Protein 3F7C (pdb70)

Nearest PDB structures (foldseek):
  3f7c-assembly1_A-2  TM=1.004E+00  e=5.726E-24  Marinobacter nauticus VT8
  2q9r-assembly1_A-2  TM=7.571E-01  e=6.451E-07  Shewanella baltica OS155
  7nna-assembly1_A  TM=2.000E-01  e=2.732E+00  Klebsiella pneumoniae

InterPro domains:
  IPR007338 Protein of unknown function DUF416 [PF04222] (6-196)
  IPR023381 YP001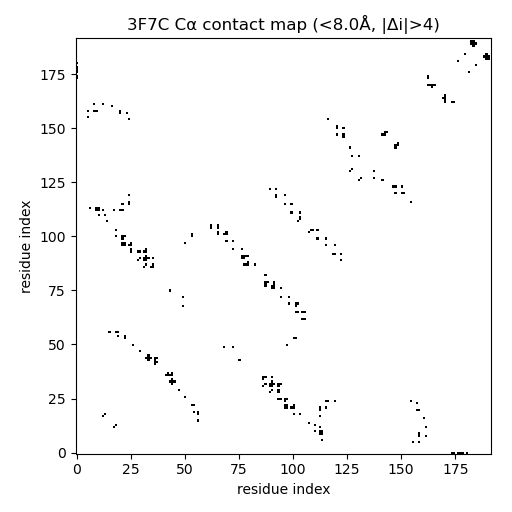051499.1-like domain superfamily [G3DSA:1.20.1590.10] (1-199)

Secondary structure (DSSP, 8-state):
--TT-HHHHHHT--HHHHHHHHHHHHHHHHHHHHHHHHHTT-S-S---HHHHHHH---S---GGGHHHHHHHHHHHPPPGGG--STTHHHHHHHHHHHHHHHHHHH-TTS--HHHHHHHHHHH-----------HHHHHHHHHH-HHHHHHHHHHHHH--TTT--SSHHHHHHHHHHHHHGGG--TTS----

Structure (mmCIF, N/CA/C/O backbone):
data_3F7C
#
_entry.id   3F7C
#
_cell.length_a   76.998
_cell.length_b   76.998
_cell.length_c   91.260
_cell.angle_alpha   90.000
_cell.angle_beta   90.000
_cell.angle_gamma   120.000
#
_symmetry.space_group_name_H-M   'P 64'
#
loop_
_entity.id
_entity.type
_entity.pdbx_description
1 polymer 'protein of unknown function (DUF416)'
2 non-polymer 'CITRIC ACID'
3 non-polymer 'SODIUM ION'
4 water water
#
loop_
_atom_site.group_PDB
_atom_site.id
_atom_site.type_symbol
_atom_site.label_atom_id
_atom_site.label_alt_id
_atom_site.label_comp_id
_atom_site.label_asym_id
_atom_site.label_entity_id
_atom_site.label_seq_id
_atom_site.pdbx_PDB_ins_code
_atom_site.Cartn_x
_atom_site.Cartn_y
_atom_site.Cartn_z
_atom_site.occupancy
_atom_site.B_iso_or_equiv
_atom_site.auth_seq_id
_atom_site.auth_comp_id
_atom_site.auth_asym_id
_atom_site.auth_atom_id
_atom_site.pdbx_PDB_model_num
ATOM 1 N N . GLY A 1 1 ? -23.155 43.685 28.702 1.00 49.72 0 GLY A N 1
ATOM 2 C CA . GLY A 1 1 ? -23.204 42.881 27.435 1.00 51.37 0 GLY A CA 1
ATOM 3 C C . GLY A 1 1 ? -22.350 43.441 26.284 1.00 54.89 0 GLY A C 1
ATOM 4 O O . GLY A 1 1 ? -22.200 44.665 26.124 1.00 58.60 0 GLY A O 1
ATOM 13 N N . ASN A 1 3 ? -21.711 43.152 22.002 1.00 49.26 2 ASN A N 1
ATOM 14 C CA . ASN A 1 3 ? -22.278 42.670 20.751 1.00 53.28 2 ASN A CA 1
ATOM 15 C C . ASN A 1 3 ? -21.261 41.785 19.935 1.00 54.67 2 ASN A C 1
ATOM 16 O O . ASN A 1 3 ? -20.069 41.560 20.367 1.00 50.53 2 ASN A O 1
ATOM 21 N N . ALA A 1 4 ? -21.717 41.300 18.773 1.00 54.60 3 ALA A N 1
ATOM 22 C CA . ALA A 1 4 ? -20.872 40.426 17.913 1.00 57.56 3 ALA A CA 1
ATOM 23 C C . ALA A 1 4 ? -19.571 41.119 17.384 1.00 56.77 3 ALA A C 1
ATOM 24 O O . ALA A 1 4 ? -18.646 40.442 16.933 1.00 56.81 3 ALA A O 1
ATOM 26 N N . ASN A 1 5 ? -19.519 42.449 17.452 1.00 56.84 4 ASN A N 1
ATOM 27 C CA . ASN A 1 5 ? -18.330 43.243 17.096 1.00 57.35 4 ASN A CA 1
ATOM 28 C C . ASN A 1 5 ? -17.520 43.766 18.305 1.00 55.26 4 ASN A C 1
ATOM 29 O O . ASN A 1 5 ? -16.641 44.626 18.138 1.00 58.14 4 ASN A O 1
ATOM 34 N N . GLN A 1 6 ? -17.799 43.246 19.507 1.00 48.01 5 GLN A N 1
ATOM 35 C CA . GLN A 1 6 ? -17.224 43.788 20.727 1.00 42.33 5 GLN A CA 1
ATOM 36 C C . GLN A 1 6 ? -16.330 42.838 21.517 1.00 37.92 5 GLN A C 1
ATOM 37 O O . GLN A 1 6 ? -16.040 43.055 22.690 1.00 32.87 5 GLN A O 1
ATOM 43 N N . PHE A 1 7 ? -15.863 41.806 20.841 1.00 35.66 6 PHE A N 1
ATOM 44 C CA . PHE A 1 7 ? -14.863 40.926 21.438 1.00 34.79 6 PHE A CA 1
ATOM 45 C C . PHE A 1 7 ? -13.667 41.771 21.899 1.00 33.42 6 PHE A C 1
ATOM 46 O O . PHE A 1 7 ? -13.370 41.857 23.091 1.00 30.91 6 PHE A O 1
ATOM 54 N N . LEU A 1 8 ? -13.036 42.476 20.957 1.00 34.00 7 LEU A N 1
ATOM 55 C CA . LEU A 1 8 ? -11.794 43.186 21.280 1.00 37.64 7 LEU A CA 1
ATOM 56 C C . LEU A 1 8 ? -12.025 44.260 22.331 1.00 35.67 7 LEU A C 1
ATOM 57 O O . LEU A 1 8 ? -11.221 44.433 23.251 1.00 36.64 7 LEU A O 1
ATOM 62 N N . LYS A 1 9 ? -13.181 44.902 22.294 1.00 36.85 8 LYS A N 1
ATOM 63 C CA . LYS A 1 9 ? -13.551 45.795 23.376 1.00 37.07 8 LYS A CA 1
ATOM 64 C C . LYS A 1 9 ? -13.606 45.157 24.783 1.00 38.04 8 LYS A C 1
ATOM 65 O O . LYS A 1 9 ? -13.090 45.748 25.732 1.00 37.46 8 LYS A O 1
ATOM 71 N N . ALA A 1 10 ? -14.197 43.955 24.954 1.00 33.20 9 ALA A N 1
ATOM 72 C CA . ALA A 1 10 ? -14.158 43.307 26.297 1.00 33.35 9 ALA A CA 1
ATOM 73 C C . ALA A 1 10 ? -12.708 42.969 26.653 1.00 29.94 9 ALA A C 1
ATOM 74 O O . ALA A 1 10 ? -12.281 43.080 27.797 1.00 29.51 9 ALA A O 1
ATOM 76 N N . VAL A 1 11 ? -11.960 42.518 25.658 1.00 27.30 10 VAL A N 1
ATOM 77 C CA . VAL A 1 11 ? -10.563 42.132 25.896 1.00 29.86 10 VAL A CA 1
ATOM 78 C C . VAL A 1 11 ? -9.785 43.345 26.413 1.00 31.96 10 VAL A C 1
ATOM 79 O O . VAL A 1 11 ? -9.061 43.258 27.413 1.00 31.67 10 VAL A O 1
ATOM 83 N N . SER A 1 12 ? -10.021 44.498 25.790 1.00 34.84 11 SER A N 1
ATOM 84 C CA . SER A 1 12 ? -9.293 45.721 26.098 1.00 35.66 11 SER A CA 1
ATOM 85 C C . SER A 1 12 ? -9.608 46.211 27.482 1.00 36.41 11 SER A C 1
ATOM 86 O O . SER A 1 12 ? -8.835 46.968 28.043 1.00 37.96 11 SER A O 1
ATOM 89 N N . GLN A 1 13 ? -10.719 45.772 28.066 1.00 33.79 12 GLN A N 1
ATOM 90 C CA . GLN A 1 13 ? -11.093 46.182 29.412 1.00 32.96 12 GLN A CA 1
ATOM 91 C C . GLN A 1 13 ? -10.715 45.201 30.503 1.00 34.59 12 GLN A C 1
ATOM 92 O O . GLN A 1 13 ? -10.978 45.463 31.664 1.00 34.48 12 GLN A O 1
ATOM 98 N N . LEU A 1 14 ? -10.154 44.049 30.160 1.00 32.47 13 LEU A N 1
ATOM 99 C CA . LEU A 1 14 ? -9.729 43.097 31.171 1.00 31.84 13 LEU A CA 1
ATOM 100 C C . LEU A 1 14 ? -8.678 43.742 32.076 1.00 34.39 13 LEU A C 1
ATOM 101 O O . LEU A 1 14 ? -7.770 44.415 31.582 1.00 35.81 13 LEU A O 1
ATOM 106 N N . GLN A 1 15 ? -8.800 43.561 33.388 1.00 33.28 14 GLN A N 1
ATOM 107 C CA . GLN A 1 15 ? -7.726 44.003 34.276 1.00 36.78 14 GLN A CA 1
ATOM 108 C C . GLN A 1 15 ? -7.756 43.154 35.497 1.00 36.02 14 GLN A C 1
ATOM 109 O O . GLN A 1 15 ? -8.687 42.374 35.656 1.00 34.36 14 GLN A O 1
ATOM 115 N N . GLY A 1 16 ? -6.697 43.239 36.293 1.00 31.62 15 GLY A N 1
ATOM 116 C CA . GLY A 1 16 ? -6.555 42.439 37.489 1.00 33.49 15 GLY A CA 1
ATOM 117 C C . GLY A 1 16 ? -6.514 40.938 37.274 1.00 31.81 15 GLY A C 1
ATOM 118 O O . GLY A 1 16 ? -5.987 40.447 36.303 1.00 31.58 15 GLY A O 1
ATOM 119 N N . TRP A 1 17 ? -7.104 40.190 38.191 1.00 29.49 16 TRP A N 1
ATOM 120 C CA . TRP A 1 17 ? -7.062 38.756 38.068 1.00 28.52 16 TRP A CA 1
ATOM 121 C C . TRP A 1 17 ? -7.693 38.245 36.743 1.00 26.83 16 TRP A C 1
ATOM 122 O O . TRP A 1 17 ? -7.284 37.214 36.223 1.00 28.44 16 TRP A O 1
ATOM 133 N N . ARG A 1 18 ? -8.704 38.945 36.255 1.00 27.30 17 ARG A N 1
ATOM 134 C CA . ARG A 1 18 ? -9.414 38.542 35.049 1.00 27.75 17 ARG A CA 1
ATOM 135 C C . ARG A 1 18 ? -8.458 38.586 33.862 1.00 26.39 17 ARG A C 1
ATOM 136 O O . ARG A 1 18 ? -8.431 37.646 33.044 1.00 27.25 17 ARG A O 1
ATOM 144 N N . GLU A 1 19 ? -7.621 39.637 33.790 1.00 28.26 18 GLU A N 1
ATOM 145 C CA . GLU A 1 19 ? -6.610 39.715 32.729 1.00 26.46 18 GLU A CA 1
ATOM 146 C C . GLU A 1 19 ? -5.651 38.557 32.859 1.00 26.32 18 GLU A C 1
ATOM 147 O O . GLU A 1 19 ? -5.323 37.912 31.878 1.00 26.06 18 GLU A O 1
ATOM 153 N N . CYS A 1 20 ? -5.185 38.289 34.064 1.00 27.45 19 CYS A N 1
ATOM 154 C CA A CYS A 1 20 ? -4.250 37.168 34.259 0.80 28.85 19 CYS A CA 1
ATOM 155 C CA B CYS A 1 20 ? -4.266 37.173 34.286 0.20 27.92 19 CYS A CA 1
ATOM 156 C C . CYS A 1 20 ? -4.886 35.851 33.807 1.00 27.46 19 CYS A C 1
ATOM 157 O O . CYS A 1 20 ? -4.268 35.075 33.080 1.00 27.86 19 CYS A O 1
ATOM 162 N N . ALA A 1 21 ? -6.128 35.609 34.234 1.00 27.08 20 ALA A N 1
ATOM 163 C CA . ALA A 1 21 ? -6.839 34.373 33.853 1.00 26.61 20 ALA A CA 1
ATOM 164 C C . ALA A 1 21 ? -6.945 34.215 32.328 1.00 25.04 20 ALA A C 1
ATOM 165 O O . ALA A 1 21 ? -6.722 33.120 31.803 1.00 24.98 20 ALA A O 1
ATOM 167 N N . PHE A 1 22 ? -7.282 35.300 31.627 1.00 26.22 21 PHE A N 1
ATOM 168 C CA . PHE A 1 22 ? -7.340 35.294 30.171 1.00 25.19 21 PHE A CA 1
ATOM 169 C C . PHE A 1 22 ? -5.962 34.949 29.574 1.00 26.29 21 PHE A C 1
ATOM 170 O O . PHE A 1 22 ? -5.825 34.034 28.764 1.00 27.88 21 PHE A O 1
ATOM 178 N N . LEU A 1 23 ? -4.918 35.631 30.024 1.00 25.88 22 LEU A N 1
ATOM 179 C CA . LEU A 1 23 ? -3.561 35.304 29.526 1.00 26.28 22 LEU A CA 1
ATOM 180 C C . LEU A 1 23 ? -3.187 33.841 29.763 1.00 26.88 22 LEU A C 1
ATOM 181 O O . LEU A 1 23 ? -2.631 33.213 28.888 1.00 27.38 22 LEU A O 1
ATOM 186 N N . LEU A 1 24 ? -3.500 33.320 30.945 1.00 28.00 23 LEU A N 1
ATOM 187 C CA . LEU A 1 24 ? -3.170 31.928 31.286 1.00 29.53 23 LEU A CA 1
ATOM 188 C C . LEU A 1 24 ? -3.991 30.950 30.465 1.00 28.18 23 LEU A C 1
ATOM 189 O O . LEU A 1 24 ? -3.473 29.931 30.051 1.00 26.21 23 LEU A O 1
ATOM 194 N N . ALA A 1 25 ? -5.244 31.307 30.174 1.00 28.55 24 ALA A N 1
ATOM 195 C CA . ALA A 1 25 ? -6.095 30.504 29.305 1.00 27.12 24 ALA A CA 1
ATOM 196 C C . ALA A 1 25 ? -5.505 30.373 27.892 1.00 25.86 24 ALA A C 1
ATOM 197 O O . ALA A 1 25 ? -5.410 29.281 27.334 1.00 24.49 24 ALA A O 1
ATOM 199 N N . LEU A 1 26 ? -5.072 31.492 27.310 1.00 24.92 25 LEU A N 1
ATOM 200 C CA . LEU A 1 26 ? -4.427 31.463 26.014 1.00 24.48 25 LEU A CA 1
ATOM 201 C C . LEU A 1 26 ? -3.178 30.570 26.078 1.00 25.76 25 LEU A C 1
ATOM 202 O O . LEU A 1 26 ? -2.921 29.767 25.179 1.00 25.13 25 LEU A O 1
ATOM 207 N N . ALA A 1 27 ? -2.396 30.674 27.147 1.00 26.25 26 ALA A N 1
ATOM 208 C CA . ALA A 1 27 ? -1.162 29.852 27.215 1.00 27.29 26 ALA A CA 1
ATOM 209 C C . ALA A 1 27 ? -1.501 28.353 27.365 1.00 25.33 26 ALA A C 1
ATOM 210 O O . ALA A 1 27 ? -0.900 27.467 26.712 1.00 26.79 26 ALA A O 1
ATOM 212 N N . GLU A 1 28 ? -2.469 28.072 28.216 1.00 25.28 27 GLU A N 1
ATOM 213 C CA . GLU A 1 28 ? -2.866 26.677 28.458 1.00 26.42 27 GLU A CA 1
ATOM 214 C C . GLU A 1 28 ? -3.346 25.982 27.188 1.00 25.56 27 GLU A C 1
ATOM 215 O O . GLU A 1 28 ? -3.036 24.807 26.923 1.00 26.46 27 GLU A O 1
ATOM 221 N N . ARG A 1 29 ? -4.115 26.705 26.396 1.00 26.20 28 ARG A N 1
ATOM 222 C CA . ARG A 1 29 ? -4.605 26.191 25.114 1.00 25.22 28 ARG A CA 1
ATOM 223 C C . ARG A 1 29 ? -3.491 25.917 24.121 1.00 27.81 28 ARG A C 1
ATOM 224 O O . ARG A 1 29 ? -3.609 25.069 23.247 1.00 26.76 28 ARG A O 1
ATOM 232 N N . SER A 1 30 ? -2.385 26.621 24.285 1.00 27.25 29 SER A N 1
ATOM 233 C CA . SER A 1 30 ? -1.214 26.421 23.448 1.00 27.54 29 SER A CA 1
ATOM 234 C C . SER A 1 30 ? -0.190 25.437 23.963 1.00 25.32 29 SER A C 1
ATOM 235 O O . SER A 1 30 ? 0.682 25.013 23.208 1.00 24.55 29 SER A O 1
ATOM 238 N N . PHE A 1 31 ? -0.273 25.088 25.237 1.00 28.04 30 PHE A N 1
ATOM 239 C CA . PHE A 1 31 ? 0.769 24.301 25.865 1.00 28.63 30 PHE A CA 1
ATOM 240 C C . PHE A 1 31 ? 1.151 23.001 25.138 1.00 29.73 30 PHE A C 1
ATOM 241 O O . PHE A 1 31 ? 2.334 22.706 25.006 1.00 31.11 30 PHE A O 1
ATOM 249 N N . PRO A 1 32 ? 0.172 22.228 24.645 1.00 28.80 31 PRO A N 1
ATOM 250 C CA . PRO A 1 32 ? 0.604 20.997 23.976 1.00 30.19 31 PRO A CA 1
ATOM 251 C C . PRO A 1 32 ? 1.487 21.223 22.751 1.00 32.14 31 PRO A C 1
ATOM 252 O O . PRO A 1 32 ? 2.206 20.314 22.351 1.00 30.83 31 PRO A O 1
ATOM 256 N N . ASN A 1 33 ? 1.449 22.414 22.153 1.00 31.19 32 ASN A N 1
ATOM 257 C CA . ASN A 1 33 ? 2.387 22.709 21.069 1.00 29.53 32 ASN A CA 1
ATOM 258 C C . ASN A 1 33 ? 3.835 22.745 21.581 1.00 28.43 32 ASN A C 1
ATOM 259 O O . ASN A 1 33 ? 4.774 22.312 20.884 1.00 32.34 32 ASN A O 1
ATOM 264 N N . TYR A 1 34 ? 4.021 23.255 22.795 1.00 30.97 33 TYR A N 1
ATOM 265 C CA . TYR A 1 34 ? 5.336 23.270 23.417 1.00 30.10 33 TYR A CA 1
ATOM 266 C C . TYR A 1 34 ? 5.753 21.836 23.725 1.00 32.90 33 TYR A C 1
ATOM 267 O O . TYR A 1 34 ? 6.856 21.412 23.372 1.00 30.73 33 TYR A O 1
ATOM 276 N N . ALA A 1 35 ? 4.864 21.091 24.375 1.00 32.77 34 ALA A N 1
ATOM 277 C CA . ALA A 1 35 ? 5.165 19.714 24.778 1.00 32.65 34 ALA A CA 1
ATOM 278 C C . ALA A 1 35 ? 5.540 18.842 23.580 1.00 34.16 34 ALA A C 1
ATOM 279 O O . ALA A 1 35 ? 6.519 18.059 23.624 1.00 32.64 34 ALA A O 1
ATOM 281 N N . LEU A 1 36 ? 4.769 18.973 22.506 1.00 33.77 35 LEU A N 1
ATOM 282 C CA . LEU A 1 36 ? 5.037 18.188 21.301 1.00 33.86 35 LEU A CA 1
ATOM 283 C C . LEU A 1 36 ? 6.394 18.546 20.695 1.00 34.57 35 LEU A C 1
ATOM 284 O O . LEU A 1 36 ? 7.178 17.664 20.320 1.00 32.48 35 LEU A O 1
ATOM 289 N N . PHE A 1 37 ? 6.709 19.837 20.638 1.00 32.63 36 PHE A N 1
ATOM 290 C CA . PHE A 1 37 ? 7.978 20.249 20.081 1.00 33.43 36 PHE A CA 1
ATOM 291 C C . PHE A 1 37 ? 9.110 19.706 20.943 1.00 37.65 36 PHE A C 1
ATOM 292 O O . PHE A 1 37 ? 10.037 19.094 20.409 1.00 38.73 36 PHE A O 1
ATOM 300 N N . ALA A 1 38 ? 9.026 19.927 22.261 1.00 36.73 37 ALA A N 1
ATOM 301 C CA . ALA A 1 38 ? 10.063 19.503 23.199 1.00 38.50 37 ALA A CA 1
ATOM 302 C C . ALA A 1 38 ? 10.317 18.016 23.077 1.00 41.72 37 ALA A C 1
ATOM 303 O O . ALA A 1 38 ? 11.465 17.550 23.109 1.00 41.91 37 ALA A O 1
ATOM 305 N N . ASP A 1 39 ? 9.233 17.265 22.958 1.00 43.07 38 ASP A N 1
ATOM 306 C CA . ASP A 1 39 ? 9.339 15.840 22.744 1.00 44.79 38 ASP A CA 1
ATOM 307 C C . ASP A 1 39 ? 10.007 15.554 21.396 1.00 45.99 38 ASP A C 1
ATOM 308 O O . ASP A 1 39 ? 11.031 14.861 21.333 1.00 48.96 38 ASP A O 1
ATOM 313 N N . ALA A 1 40 ? 9.449 16.116 20.327 1.00 45.79 39 ALA A N 1
ATOM 314 C CA . ALA A 1 40 ? 9.912 15.834 18.970 1.00 45.67 39 ALA A CA 1
ATOM 315 C C . ALA A 1 40 ? 11.426 16.011 18.861 1.00 46.84 39 ALA A C 1
ATOM 316 O O . ALA A 1 40 ? 12.117 15.131 18.337 1.00 49.97 39 ALA A O 1
ATOM 318 N N . VAL A 1 41 ? 11.953 17.121 19.361 1.00 45.84 40 VAL A N 1
ATOM 319 C CA . VAL A 1 41 ? 13.375 17.403 19.181 1.00 46.13 40 VAL A CA 1
ATOM 320 C C . VAL A 1 41 ? 14.215 16.849 20.315 1.00 47.00 40 VAL A C 1
ATOM 321 O O . VAL A 1 41 ? 15.386 17.173 20.413 1.00 48.53 40 VAL A O 1
ATOM 325 N N . GLY A 1 42 ? 13.627 16.034 21.183 1.00 48.50 41 GLY A N 1
ATOM 326 C CA . GLY A 1 42 ? 14.372 15.419 22.282 1.00 49.11 41 GLY A CA 1
ATOM 327 C C . GLY A 1 42 ? 14.836 16.323 23.414 1.00 50.43 41 GLY A C 1
ATOM 328 O O . GLY A 1 42 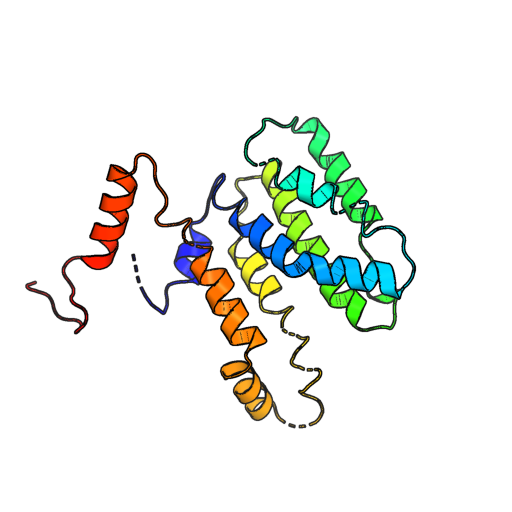? 15.720 15.941 24.170 1.00 50.75 41 GLY A O 1
ATOM 329 N N . LEU A 1 43 ? 14.265 17.518 23.549 1.00 52.64 42 LEU A N 1
ATOM 330 C CA . LEU A 1 43 ? 14.449 18.307 24.780 1.00 53.84 42 LEU A CA 1
ATOM 331 C C . LEU A 1 43 ? 13.738 17.542 25.906 1.00 54.34 42 LEU A C 1
ATOM 332 O O . LEU A 1 43 ? 12.781 16.792 25.659 1.00 58.10 42 LEU A O 1
ATOM 337 N N . LYS A 1 44 ? 14.173 17.712 27.140 1.00 50.74 43 LYS A N 1
ATOM 338 C CA . LYS A 1 44 ? 13.466 17.052 28.227 1.00 50.68 43 LYS A CA 1
ATOM 339 C C . LYS A 1 44 ? 12.781 18.126 29.045 1.00 48.18 43 LYS A C 1
ATOM 340 O O . LYS A 1 44 ? 12.791 18.069 30.256 1.00 48.91 43 LYS A O 1
ATOM 346 N N . THR A 1 45 ? 12.159 19.092 28.368 1.00 44.62 44 THR A N 1
ATOM 347 C CA . THR A 1 45 ? 11.694 20.303 29.020 1.00 40.05 44 THR A CA 1
ATOM 348 C C . THR A 1 45 ? 10.170 20.377 29.182 1.00 40.45 44 THR A C 1
ATOM 349 O O . THR A 1 45 ? 9.664 21.249 29.887 1.00 39.86 44 THR A O 1
ATOM 353 N N . GLY A 1 46 ? 9.442 19.479 28.527 1.00 39.42 45 GLY A N 1
ATOM 354 C CA . GLY A 1 46 ? 7.989 19.458 28.619 1.00 40.25 45 GLY A CA 1
ATOM 355 C C . GLY A 1 46 ? 7.493 19.412 30.055 1.00 39.41 45 GLY A C 1
ATOM 356 O O . GLY A 1 46 ? 6.624 20.189 30.443 1.00 39.48 45 GLY A O 1
ATOM 357 N N . GLY A 1 47 ? 8.053 18.510 30.860 1.00 37.18 46 GLY A N 1
ATOM 358 C CA . GLY A 1 47 ? 7.636 18.378 32.260 1.00 34.93 46 GLY A CA 1
ATOM 359 C C . GLY A 1 47 ? 7.962 19.605 33.105 1.00 36.06 46 GLY A C 1
ATOM 360 O O . GLY A 1 47 ? 7.171 20.019 33.968 1.00 34.23 46 GLY A O 1
ATOM 361 N N . LYS A 1 48 ? 9.126 20.203 32.854 1.00 35.28 47 LYS A N 1
ATOM 362 C CA . LYS A 1 48 ? 9.514 21.418 33.568 1.00 35.16 47 LYS A CA 1
ATOM 363 C C . LYS A 1 48 ? 8.605 22.590 33.184 1.00 33.89 47 LYS A C 1
ATOM 364 O O . LYS A 1 48 ? 8.224 23.389 34.046 1.00 31.50 47 LYS A O 1
ATOM 378 N N . ARG A 1 50 ? 5.471 22.321 32.103 1.00 32.97 49 ARG A N 1
ATOM 379 C CA . ARG A 1 50 ? 4.150 22.017 32.697 1.00 30.92 49 ARG A CA 1
ATOM 380 C C . ARG A 1 50 ? 4.085 22.513 34.140 1.00 32.24 49 ARG A C 1
ATOM 381 O O . ARG A 1 50 ? 3.104 23.128 34.550 1.00 32.67 49 ARG A O 1
ATOM 389 N N . GLN A 1 51 ? 5.158 22.277 34.898 1.00 32.82 50 GLN A N 1
ATOM 390 C CA . GLN A 1 51 ? 5.260 22.787 36.271 1.00 35.47 50 GLN A CA 1
ATOM 391 C C . GLN A 1 51 ? 5.259 24.301 36.352 1.00 33.98 50 GLN A C 1
ATOM 392 O O . GLN A 1 51 ? 4.650 24.837 37.247 1.00 30.07 50 GLN A O 1
ATOM 398 N N . LEU A 1 52 ? 5.988 24.976 35.455 1.00 34.44 51 LEU A N 1
ATOM 399 C CA . LEU A 1 52 ? 6.047 26.450 35.482 1.00 32.21 51 LEU A CA 1
ATOM 400 C C . LEU A 1 52 ? 4.677 27.038 35.196 1.00 31.38 51 LEU A C 1
ATOM 401 O O . LEU A 1 52 ? 4.239 27.963 35.880 1.00 30.69 51 LEU A O 1
ATOM 406 N N . LEU A 1 53 ? 3.992 26.471 34.207 1.00 29.52 52 LEU A N 1
ATOM 407 C CA . LEU A 1 53 ? 2.630 26.894 33.879 1.00 30.63 52 LEU A CA 1
ATOM 408 C C . LEU A 1 53 ? 1.674 26.583 35.026 1.00 32.10 52 LEU A C 1
ATOM 409 O O . LEU A 1 53 ? 0.841 27.438 35.375 1.00 31.82 52 LEU A O 1
ATOM 414 N N . ASP A 1 54 ? 1.776 25.374 35.613 1.00 32.27 53 ASP A N 1
ATOM 415 C CA . ASP A 1 54 ? 0.973 25.064 36.814 1.00 34.98 53 ASP A CA 1
ATOM 416 C C . ASP A 1 54 ? 1.163 26.107 37.886 1.00 32.63 53 ASP A C 1
ATOM 417 O O . ASP A 1 54 ? 0.199 26.552 38.508 1.00 33.42 53 ASP A O 1
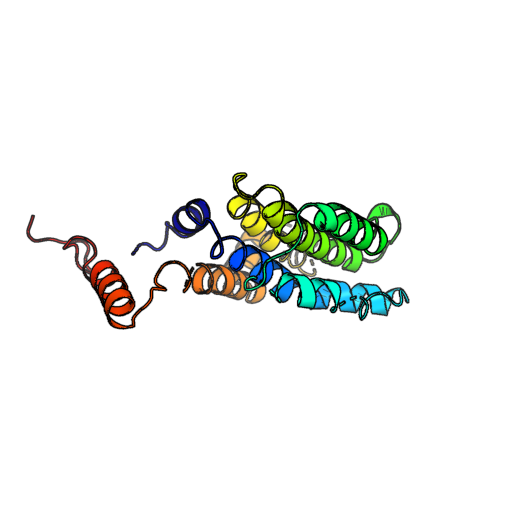ATOM 422 N N . LEU A 1 55 ? 2.418 26.494 38.109 1.00 33.67 54 LEU A N 1
ATOM 423 C CA . LEU A 1 55 ? 2.731 27.537 39.106 1.00 32.75 54 LEU A CA 1
ATOM 424 C C . LEU A 1 55 ? 2.115 28.903 38.785 1.00 31.96 54 LEU A C 1
ATOM 425 O O . LEU A 1 55 ? 1.666 29.656 39.679 1.00 30.40 54 LEU A O 1
ATOM 430 N N . ALA A 1 56 ? 2.134 29.251 37.504 1.00 28.50 55 ALA A N 1
ATOM 431 C CA . ALA A 1 56 ? 1.520 30.504 37.058 1.00 28.18 55 ALA A CA 1
ATOM 432 C C . ALA A 1 56 ? 0.027 30.484 37.390 1.00 25.00 55 ALA A C 1
ATOM 433 O O . ALA A 1 56 ? -0.523 31.475 37.869 1.00 28.05 55 ALA A O 1
ATOM 435 N N . TRP A 1 57 ? -0.655 29.381 37.081 1.00 27.31 56 TRP A N 1
ATOM 436 C CA . TRP A 1 57 ? -2.075 29.222 37.483 1.00 28.29 56 TRP A CA 1
ATOM 437 C C . TRP A 1 57 ? -2.247 29.319 39.024 1.00 30.85 56 TRP A C 1
ATOM 438 O O . TRP A 1 57 ? -3.130 30.019 39.501 1.00 28.12 56 TRP A O 1
ATOM 449 N N . ASP A 1 58 ? -1.408 28.622 39.791 1.00 34.95 57 ASP A N 1
ATOM 450 C CA . ASP A 1 58 ? -1.495 28.702 41.285 1.00 35.80 57 ASP A CA 1
ATOM 451 C C . ASP A 1 58 ? -1.331 30.105 41.816 1.00 36.14 57 ASP A C 1
ATOM 452 O O . ASP A 1 58 ? -1.921 30.473 42.844 1.00 41.02 57 ASP A O 1
ATOM 465 N N . LEU A 1 60 ? -2.475 32.747 40.706 1.00 37.01 59 LEU A N 1
ATOM 466 C CA . LEU A 1 60 ? -3.707 33.516 40.605 1.00 36.61 59 LEU A CA 1
ATOM 467 C C . LEU A 1 60 ? -4.383 33.716 41.935 1.00 37.76 59 LEU A C 1
ATOM 468 O O . LEU A 1 60 ? -5.006 34.749 42.155 1.00 43.08 59 LEU A O 1
ATOM 473 N N . GLN A 1 61 ? -4.310 32.737 42.826 1.00 36.86 60 GLN A N 1
ATOM 474 C CA . GLN A 1 61 ? -4.886 32.942 44.132 1.00 42.09 60 GLN A CA 1
ATOM 475 C C . GLN A 1 61 ? -3.897 32.851 45.305 1.00 43.93 60 GLN A C 1
ATOM 476 O O . GLN A 1 61 ? -4.279 32.505 46.402 1.00 44.82 60 GLN A O 1
ATOM 482 N N . LYS A 1 62 ? -2.644 33.226 45.069 1.00 42.68 61 LYS A N 1
ATOM 483 C CA . LYS A 1 62 ? -1.636 33.266 46.117 1.00 45.44 61 LYS A CA 1
ATOM 484 C C . LYS A 1 62 ? -0.824 34.551 45.987 1.00 42.92 61 LYS A C 1
ATOM 485 O O . LYS A 1 62 ? -0.611 35.027 44.874 1.00 41.83 61 LYS A O 1
ATOM 491 N N . ASP A 1 63 ? -0.371 35.090 47.118 1.00 40.96 62 ASP A N 1
ATOM 492 C CA . ASP A 1 63 ? 0.635 36.163 47.129 1.00 40.93 62 ASP A CA 1
ATOM 493 C C . ASP A 1 63 ? 1.933 35.544 46.649 1.00 35.73 62 ASP A C 1
ATOM 494 O O . ASP A 1 63 ? 2.236 34.402 46.935 1.00 34.77 62 ASP A O 1
ATOM 499 N N . VAL A 1 64 ? 2.716 36.320 45.938 1.00 39.13 63 VAL A N 1
ATOM 500 C CA . VAL A 1 64 ? 4.024 35.894 45.426 1.00 35.34 63 VAL A CA 1
ATOM 501 C C . VAL A 1 64 ? 4.946 37.070 45.641 1.00 34.89 63 VAL A C 1
ATOM 502 O O . VAL A 1 64 ? 4.526 38.212 45.429 1.00 34.33 63 VAL A O 1
ATOM 506 N N . ALA A 1 65 ? 6.198 36.819 46.01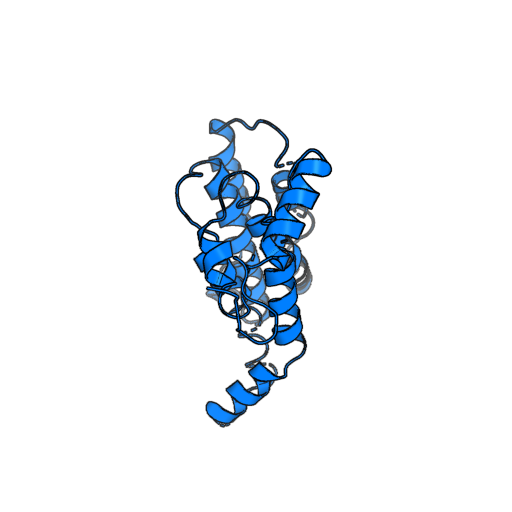9 1.00 34.62 64 ALA A N 1
ATOM 507 C CA . ALA A 1 65 ? 7.154 37.913 46.191 1.00 33.57 64 ALA A CA 1
ATOM 508 C C . ALA A 1 65 ? 7.515 38.478 44.812 1.00 31.91 64 ALA A C 1
ATOM 509 O O . ALA A 1 65 ? 8.002 37.751 43.927 1.00 30.04 64 ALA A O 1
ATOM 511 N N . ASP A 1 66 ? 7.250 39.768 44.616 1.00 28.95 65 ASP A N 1
ATOM 512 C CA . ASP A 1 66 ? 7.787 40.449 43.446 1.00 30.66 65 ASP A CA 1
ATOM 513 C C . ASP A 1 66 ? 9.243 40.067 43.200 1.00 27.23 65 ASP A C 1
ATOM 514 O O . ASP A 1 66 ? 9.617 39.805 42.067 1.00 27.73 65 ASP A O 1
ATOM 519 N N . ALA A 1 67 ? 10.046 40.032 44.269 1.00 25.74 66 ALA A N 1
ATOM 520 C CA . ALA A 1 67 ? 11.441 39.689 44.181 1.00 27.36 66 ALA A CA 1
ATOM 521 C C . ALA A 1 67 ? 11.696 38.329 43.509 1.00 28.40 66 ALA A C 1
ATOM 522 O O . ALA A 1 67 ? 12.803 38.070 43.032 1.00 25.95 66 ALA A O 1
ATOM 524 N N . ALA A 1 68 ? 10.697 37.450 43.548 1.00 27.53 67 ALA A N 1
ATOM 525 C CA . ALA A 1 68 ? 10.807 36.094 42.970 1.00 30.54 67 ALA A CA 1
ATOM 526 C C . ALA A 1 68 ? 10.496 36.076 41.475 1.00 29.26 67 ALA A C 1
ATOM 527 O O . ALA A 1 68 ? 10.873 35.151 40.779 1.00 29.01 67 ALA A O 1
ATOM 529 N N . ILE A 1 69 ? 9.837 37.099 40.946 1.00 28.56 68 ILE A N 1
ATOM 530 C CA . ILE A 1 69 ? 9.375 37.009 39.575 1.00 28.73 68 ILE A CA 1
ATOM 531 C C . ILE A 1 69 ? 10.501 37.008 38.513 1.00 29.27 68 ILE A C 1
ATOM 532 O O . ILE A 1 69 ? 10.412 36.279 37.511 1.00 26.20 68 ILE A O 1
ATOM 537 N N . PRO A 1 70 ? 11.552 37.831 38.700 1.00 28.01 69 PRO A N 1
ATOM 538 C CA . PRO A 1 70 ? 12.553 37.814 37.610 1.00 28.56 69 PRO A CA 1
ATOM 539 C C . PRO A 1 70 ? 13.163 36.426 37.356 1.00 28.76 69 PRO A C 1
ATOM 540 O O . PRO A 1 70 ? 13.439 36.060 36.213 1.00 26.67 69 PRO A O 1
ATOM 544 N N . GLN A 1 71 ? 13.330 35.664 38.419 1.00 27.07 70 GLN A N 1
ATOM 545 C CA . GLN A 1 71 ? 13.888 34.316 38.328 1.00 32.71 70 GLN A CA 1
ATOM 546 C C . GLN A 1 71 ? 12.935 33.401 37.548 1.00 28.99 70 GLN A C 1
ATOM 547 O O . GLN A 1 71 ? 13.387 32.569 36.803 1.00 26.91 70 GLN A O 1
ATOM 553 N N . LEU A 1 72 ? 11.629 33.552 37.733 1.00 27.92 71 LEU A N 1
ATOM 554 C CA . LEU A 1 72 ? 10.680 32.811 36.912 1.00 29.06 71 LEU A CA 1
ATOM 555 C C . LEU A 1 72 ? 10.797 33.100 35.419 1.00 28.87 71 LEU A C 1
ATOM 556 O O . LEU A 1 72 ? 10.777 32.154 34.596 1.00 25.47 71 LEU A O 1
ATOM 561 N N . LEU A 1 73 ? 10.964 34.375 35.066 1.00 25.79 72 LEU A N 1
ATOM 562 C CA . LEU A 1 73 ? 11.144 34.757 33.655 1.00 26.75 72 LEU A CA 1
ATOM 563 C C . LEU A 1 73 ? 12.454 34.216 33.128 1.00 26.95 72 LEU A C 1
ATOM 564 O O . LEU A 1 73 ? 12.534 33.749 31.990 1.00 25.42 72 LEU A O 1
ATOM 569 N N . SER A 1 74 ? 13.470 34.225 33.980 1.00 25.18 73 SER A N 1
ATOM 570 C CA . SER A 1 74 ? 14.779 33.676 33.611 1.00 27.17 73 SER A CA 1
ATOM 571 C C . SER A 1 74 ? 14.650 32.168 33.305 1.00 26.09 73 SER A C 1
ATOM 572 O O . SER A 1 74 ? 15.113 31.694 32.278 1.00 25.84 73 SER A O 1
ATOM 575 N N . LYS A 1 75 ? 13.965 31.434 34.183 1.00 29.15 74 LYS A N 1
ATOM 576 C CA . LYS A 1 75 ? 13.720 30.000 33.934 1.00 29.27 74 LYS A CA 1
ATOM 577 C C . LYS A 1 75 ? 12.994 29.786 32.608 1.00 27.93 74 LYS A C 1
ATOM 578 O O . LYS A 1 75 ? 13.402 28.959 31.784 1.00 27.10 74 LYS A O 1
ATOM 584 N N . LEU A 1 76 ? 11.919 30.532 32.393 1.00 26.51 75 LEU A N 1
ATOM 585 C CA . LEU A 1 76 ? 11.200 30.488 31.119 1.00 26.84 75 LEU A CA 1
ATOM 586 C C . LEU A 1 76 ? 12.127 30.697 29.923 1.00 27.04 75 LEU A C 1
ATOM 587 O O . LEU A 1 76 ? 12.087 29.909 28.959 1.00 26.73 75 LEU A O 1
ATOM 592 N N . GLU A 1 77 ? 12.972 31.732 29.974 1.00 27.64 76 GLU A N 1
ATOM 593 C CA . GLU A 1 77 ? 13.901 31.989 28.849 1.00 28.12 76 GLU A CA 1
ATOM 594 C C . GLU A 1 77 ? 14.771 30.745 28.569 1.00 29.19 76 GLU A C 1
ATOM 595 O O . GLU A 1 77 ? 14.950 30.377 27.412 1.00 28.72 76 GLU A O 1
ATOM 598 N N . THR A 1 78 ? 15.257 30.050 29.605 1.00 31.03 77 THR A N 1
ATOM 599 C CA . THR A 1 78 ? 16.102 28.875 29.353 1.00 30.39 77 THR A CA 1
ATOM 600 C C . THR A 1 78 ? 15.289 27.731 28.728 1.00 31.50 77 THR A C 1
ATOM 601 O O . THR A 1 78 ? 15.843 26.884 28.052 1.00 33.47 77 THR A O 1
ATOM 605 N N . LEU A 1 79 ? 13.976 27.686 28.938 1.00 30.54 78 LEU A N 1
ATOM 606 C CA . LEU A 1 79 ? 13.149 26.654 28.284 1.00 29.91 78 LEU A CA 1
ATOM 607 C C . LEU A 1 79 ? 12.656 27.035 26.879 1.00 29.93 78 LEU A C 1
ATOM 608 O O . LEU A 1 79 ? 12.069 26.213 26.188 1.00 29.32 78 LEU A O 1
ATOM 613 N N . CYS A 1 80 ? 12.891 28.275 26.478 1.00 29.50 79 CYS A N 1
ATOM 614 C CA . CYS A 1 80 ? 12.295 28.833 25.275 1.00 32.08 79 CYS A CA 1
ATOM 615 C C . CYS A 1 80 ? 13.210 28.659 24.070 1.00 34.22 79 CYS A C 1
ATOM 616 O O . CYS A 1 80 ? 14.359 29.074 24.107 1.00 34.59 79 CYS A O 1
ATOM 619 N N . PRO A 1 81 ? 12.711 28.039 22.995 1.00 34.58 80 PRO A N 1
ATOM 620 C CA . PRO A 1 81 ? 13.603 27.789 21.899 1.00 34.66 80 PRO A CA 1
ATOM 621 C C . PRO A 1 81 ? 13.834 28.997 21.034 1.00 38.53 80 PRO A C 1
ATOM 622 O O . PRO A 1 81 ? 12.997 29.890 20.961 1.00 37.04 80 PRO A O 1
ATOM 626 N N . ASN A 1 82 ? 14.968 28.996 20.346 1.00 39.30 81 ASN A N 1
ATOM 627 C CA . ASN A 1 82 ? 15.230 29.982 19.323 1.00 41.46 81 ASN A CA 1
ATOM 628 C C . ASN A 1 82 ? 14.752 29.417 17.986 1.00 38.47 81 ASN A C 1
ATOM 629 O O . ASN A 1 82 ? 15.206 28.348 17.557 1.00 38.21 81 ASN A O 1
ATOM 634 N N . VAL A 1 83 ? 13.858 30.140 17.322 1.00 38.26 82 VAL A N 1
ATOM 635 C CA . VAL A 1 83 ? 13.225 29.619 16.106 1.00 40.58 82 VAL A CA 1
ATOM 636 C C . VAL A 1 83 ? 14.257 29.320 15.004 1.00 43.32 82 VAL A C 1
ATOM 637 O O . VAL A 1 83 ? 14.098 28.353 14.238 1.00 42.92 82 VAL A O 1
ATOM 641 N N . ASP A 1 84 ? 15.330 30.114 14.959 1.00 44.13 83 ASP A N 1
ATOM 642 C CA . ASP A 1 84 ? 16.380 29.924 13.943 1.00 45.61 83 ASP A CA 1
ATOM 643 C C . ASP A 1 84 ? 17.241 28.681 14.190 1.00 46.33 83 ASP A C 1
ATOM 644 O O . ASP A 1 84 ? 17.967 28.263 13.307 1.00 45.37 83 ASP A O 1
ATOM 649 N N . GLU A 1 85 ? 17.169 28.089 15.374 1.00 45.86 84 GLU A N 1
ATOM 650 C CA . GLU A 1 85 ? 18.030 26.961 15.682 1.00 46.75 84 GLU A CA 1
ATOM 651 C C . GLU A 1 85 ? 17.371 25.631 15.434 1.00 46.96 84 GLU A C 1
ATOM 652 O O . GLU A 1 85 ? 17.975 24.593 15.694 1.00 48.97 84 GLU A O 1
ATOM 658 N N . TYR A 1 86 ? 16.138 25.645 14.934 1.00 46.92 85 TYR A N 1
ATOM 659 C CA . TYR A 1 86 ? 15.431 24.403 14.616 1.00 45.59 85 TYR A CA 1
ATOM 660 C C . TYR A 1 86 ? 14.722 24.578 13.278 1.00 46.11 85 TYR A C 1
ATOM 661 O O . TYR A 1 86 ? 14.098 25.633 13.008 1.00 44.99 85 TYR A O 1
ATOM 670 N N . ASP A 1 87 ? 14.787 23.533 12.461 1.00 45.73 86 ASP A N 1
ATOM 671 C CA . ASP A 1 87 ? 14.268 23.593 11.097 1.00 46.99 86 ASP A CA 1
ATOM 672 C C . ASP A 1 87 ? 12.814 23.192 11.005 1.00 44.42 86 ASP A C 1
ATOM 673 O O . ASP A 1 87 ? 12.120 23.647 10.106 1.00 47.55 86 ASP A O 1
ATOM 678 N N . ALA A 1 88 ? 12.356 22.334 11.911 1.00 41.44 87 ALA A N 1
ATOM 679 C CA . ALA A 1 88 ? 10.978 21.897 11.899 1.00 40.96 87 ALA A CA 1
ATOM 680 C C . ALA A 1 88 ? 10.011 23.056 12.271 1.00 40.28 87 ALA A C 1
ATOM 681 O O . ALA A 1 88 ? 10.345 23.930 13.095 1.00 42.48 87 ALA A O 1
ATOM 683 N N . TYR A 1 89 ? 8.837 23.070 11.635 1.00 36.38 88 TYR A N 1
ATOM 684 C CA . TYR A 1 89 ? 7.829 24.109 11.851 1.00 36.75 88 TYR A CA 1
ATOM 685 C C . TYR A 1 89 ? 7.426 24.242 13.338 1.00 35.77 88 TYR A C 1
ATOM 686 O O . TYR A 1 89 ? 7.235 25.370 13.826 1.00 35.59 88 TYR A O 1
ATOM 695 N N . GLY A 1 90 ? 7.330 23.095 14.031 1.00 30.82 89 GLY A N 1
ATOM 696 C CA . GLY A 1 90 ? 6.804 23.005 15.383 1.00 31.50 89 GLY A CA 1
ATOM 697 C C . GLY A 1 90 ? 7.435 23.977 16.368 1.00 33.43 89 GLY A C 1
ATOM 698 O O . GLY A 1 90 ? 6.843 24.280 17.409 1.00 33.56 89 GLY A O 1
ATOM 699 N N . VAL A 1 91 ? 8.642 24.454 16.062 1.00 31.92 90 VAL A N 1
ATOM 700 C CA . VAL A 1 91 ? 9.326 25.407 16.946 1.00 31.79 90 VAL A CA 1
ATOM 701 C C . VAL A 1 91 ? 8.587 26.749 17.060 1.00 30.75 90 VAL A C 1
ATOM 702 O O . VAL A 1 91 ? 8.695 27.438 18.082 1.00 30.42 90 VAL A O 1
ATOM 706 N N . TYR A 1 92 ? 7.874 27.131 15.992 1.00 30.49 91 TYR A N 1
ATOM 707 C CA . TYR A 1 92 ? 7.171 28.395 15.939 1.00 30.60 91 TYR A CA 1
ATOM 708 C C . TYR A 1 92 ? 5.987 28.425 16.938 1.00 29.69 91 TYR A C 1
ATOM 709 O O . TYR A 1 92 ? 5.932 29.302 17.791 1.00 28.56 91 TYR A O 1
ATOM 718 N N . PRO A 1 93 ? 5.056 27.466 16.857 1.00 29.62 92 PRO A N 1
ATOM 719 C CA . PRO A 1 93 ? 4.055 27.438 17.952 1.00 29.85 92 PRO A CA 1
ATOM 720 C C . PRO A 1 93 ? 4.655 27.234 19.352 1.00 29.41 92 PRO A C 1
ATOM 721 O O . PRO A 1 93 ? 4.116 27.773 20.326 1.00 30.20 92 PRO A O 1
ATOM 725 N N . ALA A 1 94 ? 5.762 26.497 19.461 1.00 27.13 93 ALA A N 1
ATOM 726 C CA . ALA A 1 94 ? 6.413 26.352 20.753 1.00 27.75 93 ALA A CA 1
ATOM 727 C C . ALA A 1 94 ? 6.831 27.709 21.310 1.00 30.07 93 ALA A C 1
ATOM 728 O O . ALA A 1 94 ? 6.636 28.005 22.485 1.00 28.21 93 ALA A O 1
ATOM 730 N N . PHE A 1 95 ? 7.426 28.514 20.451 1.00 30.78 94 PHE A N 1
ATOM 731 C CA . PHE A 1 95 ? 7.868 29.848 20.812 1.00 30.77 94 PHE A CA 1
ATOM 732 C C . PHE A 1 95 ? 6.666 30.737 21.155 1.00 29.42 94 PHE A C 1
ATOM 733 O O . PHE A 1 95 ? 6.700 31.514 22.102 1.00 30.10 94 PHE A O 1
ATOM 741 N N . ASP A 1 96 ? 5.604 30.636 20.373 1.00 26.76 95 ASP A N 1
ATOM 742 C CA . ASP A 1 96 ? 4.407 31.450 20.637 1.00 27.08 95 ASP A CA 1
ATOM 743 C C . ASP A 1 96 ? 3.816 31.180 22.020 1.00 27.20 95 ASP A C 1
ATOM 744 O O . ASP A 1 96 ? 3.370 32.090 22.691 1.00 26.58 95 ASP A O 1
ATOM 749 N N . PHE A 1 97 ? 3.782 29.908 22.407 1.00 27.06 96 PHE A N 1
ATOM 750 C CA . PHE A 1 97 ? 3.357 29.522 23.726 1.00 26.42 96 PHE A CA 1
ATOM 751 C C . PHE A 1 97 ? 4.202 30.240 24.791 1.00 25.95 96 PHE A C 1
ATOM 752 O O . PHE A 1 97 ? 3.668 30.799 25.756 1.00 26.85 96 PHE A O 1
ATOM 760 N N . CYS A 1 98 ? 5.527 30.187 24.634 1.00 24.29 97 CYS A N 1
ATOM 761 C CA . CYS A 1 98 ? 6.407 30.824 25.604 1.00 26.44 97 CYS A CA 1
ATOM 762 C C . CYS A 1 98 ? 6.107 32.311 25.716 1.00 24.40 97 CYS A C 1
ATOM 763 O O . CYS A 1 98 ? 6.100 32.843 26.815 1.00 26.69 97 CYS A O 1
ATOM 766 N N . GLN A 1 99 ? 5.853 32.978 24.585 1.00 25.68 98 GLN A N 1
ATOM 767 C CA . GLN A 1 99 ? 5.480 34.376 24.622 1.00 25.74 98 GLN A CA 1
ATOM 768 C C . GLN A 1 99 ? 4.193 34.630 25.393 1.00 27.17 98 GLN A C 1
ATOM 769 O O . GLN A 1 99 ? 4.077 35.658 26.062 1.00 25.12 98 GLN A O 1
ATOM 775 N N . LEU A 1 100 ? 3.205 33.733 25.263 1.00 27.82 99 LEU A N 1
ATOM 776 C CA . LEU A 1 100 ? 1.956 33.891 26.007 1.00 25.19 99 LEU A CA 1
ATOM 777 C C . LEU A 1 100 ? 2.222 33.771 27.504 1.00 26.20 99 LEU A C 1
ATOM 778 O O . LEU A 1 100 ? 1.747 34.586 28.314 1.00 25.91 99 LEU A O 1
ATOM 783 N N . LEU A 1 101 ? 3.014 32.774 27.903 1.00 26.22 100 LEU A N 1
ATOM 784 C CA . LEU A 1 101 ? 3.260 32.571 29.314 1.00 24.52 100 LEU A CA 1
ATOM 785 C C . LEU A 1 101 ? 4.110 33.726 29.836 1.00 26.24 100 LEU A C 1
ATOM 786 O O . LEU A 1 101 ? 3.887 34.228 30.943 1.00 26.13 100 LEU A O 1
ATOM 791 N N . GLU A 1 102 ? 5.075 34.174 29.032 1.00 26.12 101 GLU A N 1
ATOM 792 C CA . GLU A 1 102 ? 5.879 35.351 29.417 1.00 25.17 101 GLU A CA 1
ATOM 793 C C . GLU A 1 102 ? 4.983 36.534 29.763 1.00 26.58 101 GLU A C 1
ATOM 794 O O . GLU A 1 102 ? 5.206 37.212 30.751 1.00 28.78 101 GLU A O 1
ATOM 800 N N . GLN A 1 103 ? 3.962 36.800 28.949 1.00 26.98 102 GLN A N 1
ATOM 801 C CA . GLN A 1 103 ? 3.054 37.919 29.276 1.00 24.96 102 GLN A CA 1
ATOM 802 C C . GLN A 1 103 ? 2.341 37.719 30.605 1.00 27.37 102 GLN A C 1
ATOM 803 O O . GLN A 1 103 ? 2.146 38.677 31.370 1.00 27.38 102 GLN A O 1
ATOM 809 N N . ALA A 1 104 ? 1.921 36.482 30.899 1.00 26.75 103 ALA A N 1
ATOM 810 C CA . ALA A 1 104 ? 1.201 36.243 32.129 1.00 27.32 103 ALA A CA 1
ATOM 811 C C . ALA A 1 104 ? 2.159 36.499 33.295 1.00 28.23 103 ALA A C 1
ATOM 812 O O . ALA A 1 104 ? 1.778 37.113 34.286 1.00 31.75 103 ALA A O 1
ATOM 814 N N . LEU A 1 105 ? 3.417 36.065 33.162 1.00 27.61 104 LEU A N 1
ATOM 815 C CA . LEU A 1 105 ? 4.402 36.253 34.256 1.00 27.51 104 LEU A CA 1
ATOM 816 C C . LEU A 1 105 ? 4.764 37.733 34.421 1.00 26.98 104 LEU A C 1
ATOM 817 O O . LEU A 1 105 ? 4.795 38.245 35.539 1.00 29.77 104 LEU A O 1
ATOM 822 N N . LEU A 1 106 ? 4.997 38.420 33.307 1.00 26.96 105 LEU A N 1
ATOM 823 C CA . LEU A 1 106 ? 5.330 39.848 33.352 1.00 28.80 105 LEU A CA 1
ATOM 824 C C . LEU A 1 106 ? 4.197 40.633 33.975 1.00 30.95 105 LEU A C 1
ATOM 825 O O . LEU A 1 106 ? 4.426 41.621 34.674 1.00 31.69 105 LEU A O 1
ATOM 830 N N . ASN A 1 107 ? 2.961 40.181 33.757 1.00 30.88 106 ASN A N 1
ATOM 831 C CA . ASN A 1 107 ? 1.830 40.887 34.292 1.00 33.46 106 ASN A CA 1
ATOM 832 C C . ASN A 1 107 ? 1.769 40.899 35.811 1.00 33.52 106 ASN A C 1
ATOM 833 O O . ASN A 1 107 ? 1.180 41.807 36.403 1.00 32.85 106 ASN A O 1
ATOM 838 N N . ARG A 1 108 ? 2.347 39.893 36.441 1.00 34.84 107 ARG A N 1
ATOM 839 C CA . ARG A 1 108 ? 2.371 39.848 37.897 1.00 36.48 107 ARG A CA 1
ATOM 840 C C . ARG A 1 108 ? 3.296 40.916 38.459 1.00 36.06 107 ARG A C 1
ATOM 841 O O . ARG A 1 108 ? 2.992 41.486 39.488 1.00 36.22 107 ARG A O 1
ATOM 849 N N . LEU A 1 109 ? 4.371 41.223 37.747 1.00 34.17 108 LEU A N 1
ATOM 850 C CA . LEU A 1 109 ? 5.312 42.241 38.166 1.00 36.82 108 LEU A CA 1
ATOM 851 C C . LEU A 1 109 ? 4.851 43.644 37.766 1.00 39.15 108 LEU A C 1
ATOM 852 O O . LEU A 1 109 ? 5.014 44.616 38.518 1.00 37.21 108 LEU A O 1
ATOM 857 N N . ASN A 1 110 ? 4.280 43.754 36.576 1.00 36.07 109 ASN A N 1
ATOM 858 C CA . ASN A 1 110 ? 3.845 45.040 36.064 1.00 34.23 109 ASN A CA 1
ATOM 859 C C . ASN A 1 110 ? 2.402 44.924 35.588 1.00 34.74 109 ASN A C 1
ATOM 860 O O . ASN A 1 110 ? 2.155 44.913 34.372 1.00 33.94 109 ASN A O 1
ATOM 865 N N . PRO A 1 111 ? 1.437 44.871 36.532 1.00 35.48 110 PRO A N 1
ATOM 866 C CA . PRO A 1 111 ? 0.062 44.610 36.145 1.00 36.30 110 PRO A CA 1
ATOM 867 C C . PRO A 1 111 ? -0.624 45.740 35.374 1.00 38.51 110 PRO A C 1
ATOM 868 O O . PRO A 1 111 ? -1.640 45.496 34.727 1.00 36.22 110 PRO A O 1
ATOM 872 N N . ASN A 1 112 ? -0.095 46.952 35.429 1.00 38.25 111 ASN A N 1
ATOM 873 C CA . ASN A 1 112 ? -0.810 48.068 34.841 1.00 40.26 111 ASN A CA 1
ATOM 874 C C . ASN A 1 112 ? -0.636 48.180 33.340 1.00 36.90 111 ASN A C 1
ATOM 875 O O . ASN A 1 112 ? -1.404 48.860 32.716 1.00 40.47 111 ASN A O 1
ATOM 880 N N . LYS A 1 113 ? 0.350 47.503 32.760 1.00 33.79 112 LYS A N 1
ATOM 881 C CA . LYS A 1 113 ? 0.505 47.479 31.312 1.00 31.34 112 LYS A CA 1
ATOM 882 C C . LYS A 1 113 ? -0.605 46.582 30.721 1.00 32.09 112 LYS A C 1
ATOM 883 O O . LYS A 1 113 ? -0.858 45.498 31.226 1.00 29.11 112 LYS A O 1
ATOM 889 N N . HIS A 1 114 ? -1.285 47.048 29.690 1.00 30.63 113 HIS A N 1
ATOM 890 C CA . HIS A 1 114 ? -2.321 46.254 29.058 1.00 32.41 113 HIS A CA 1
ATOM 891 C C . HIS A 1 114 ? -1.650 45.277 28.114 1.00 30.56 113 HIS A C 1
ATOM 892 O O . HIS A 1 114 ? -0.777 45.655 27.319 1.00 32.52 113 HIS A O 1
ATOM 899 N N . ARG A 1 115 ? -2.038 44.010 28.235 1.00 29.74 114 ARG A N 1
ATOM 900 C CA . ARG A 1 115 ? -1.460 42.899 27.435 1.00 27.08 114 ARG A CA 1
ATOM 901 C C . ARG A 1 115 ? -2.441 42.049 26.650 1.00 26.37 114 ARG A C 1
ATOM 902 O O . ARG A 1 115 ? -2.073 41.433 25.657 1.00 27.22 114 ARG A O 1
ATOM 910 N N . ALA A 1 116 ? -3.710 42.023 27.068 1.00 27.90 115 ALA A N 1
ATOM 911 C CA . ALA A 1 116 ? -4.658 40.996 26.572 1.00 26.96 115 ALA A CA 1
ATOM 912 C C . ALA A 1 116 ? -4.908 41.149 25.082 1.00 26.85 115 ALA A C 1
ATOM 913 O O . ALA A 1 116 ? -4.998 40.168 24.352 1.00 26.47 115 ALA A O 1
ATOM 915 N N . THR A 1 117 ? -4.920 42.381 24.578 1.00 26.45 116 THR A N 1
ATOM 916 C CA . THR A 1 117 ? -5.232 42.600 23.158 1.00 26.38 116 THR A CA 1
ATOM 917 C C . THR A 1 117 ? -4.181 41.967 22.246 1.00 26.73 116 THR A C 1
ATOM 918 O O . THR A 1 117 ? -4.486 41.186 21.327 1.00 27.22 116 THR A O 1
ATOM 922 N N . GLU A 1 118 ? -2.933 42.311 22.479 1.00 29.07 117 GLU A N 1
ATOM 923 C CA . GLU A 1 118 ? -1.862 41.768 21.682 1.00 28.51 117 GLU A CA 1
ATOM 924 C C . GLU A 1 118 ? -1.674 40.249 21.909 1.00 28.25 117 GLU A C 1
ATOM 925 O O . GLU A 1 118 ? -1.317 39.563 20.988 1.00 26.97 117 GLU A O 1
ATOM 931 N N . ALA A 1 119 ? -1.844 39.761 23.138 1.00 24.62 118 ALA A N 1
ATOM 932 C CA . ALA A 1 119 ? -1.772 38.313 23.394 1.00 26.97 118 ALA A CA 1
ATOM 933 C C . ALA A 1 119 ? -2.880 37.553 22.584 1.00 25.55 118 ALA A C 1
ATOM 934 O O . ALA A 1 119 ? -2.614 36.527 21.959 1.00 23.05 118 ALA A O 1
ATOM 936 N N . SER A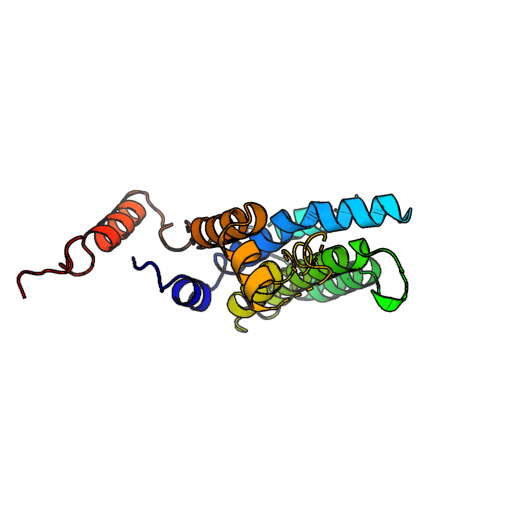 1 120 ? -4.083 38.123 22.534 1.00 26.46 119 SER A N 1
ATOM 937 C CA . SER A 1 120 ? -5.196 37.551 21.750 1.00 25.66 119 SER A CA 1
ATOM 938 C C . SER A 1 120 ? -4.873 37.518 20.260 1.00 28.42 119 SER A C 1
ATOM 939 O O . SER A 1 120 ? -5.134 36.516 19.583 1.00 28.21 119 SER A O 1
ATOM 942 N N . GLN A 1 121 ? -4.251 38.590 19.734 1.00 26.27 120 GLN A N 1
ATOM 943 C CA . GLN A 1 121 ? -3.864 38.622 18.322 1.00 25.56 120 GLN A CA 1
ATOM 944 C C . GLN A 1 121 ? -2.804 37.573 18.013 1.00 25.12 120 GLN A C 1
ATOM 945 O O . GLN A 1 121 ? -2.870 36.905 16.962 1.00 24.69 120 GLN A O 1
ATOM 951 N N . LEU A 1 122 ? -1.815 37.465 18.905 1.00 28.30 121 LEU A N 1
ATOM 952 C CA . LEU A 1 122 ? -0.757 36.433 18.799 1.00 26.65 121 LEU A CA 1
ATOM 953 C C . LEU A 1 122 ? -1.372 35.024 18.785 1.00 27.27 121 LEU A C 1
ATOM 954 O O . LEU A 1 122 ? -1.070 34.177 17.915 1.00 26.10 121 LEU A O 1
ATOM 959 N N . ALA A 1 123 ? -2.256 34.770 19.737 1.00 27.27 122 ALA A N 1
ATOM 960 C CA . ALA A 1 123 ? -2.890 33.448 19.845 1.00 27.16 122 ALA A CA 1
ATOM 961 C C . ALA A 1 123 ? -3.660 33.083 18.577 1.00 26.65 122 ALA A C 1
ATOM 962 O O . ALA A 1 123 ? -3.608 31.937 18.152 1.00 28.72 122 ALA A O 1
ATOM 964 N N . THR A 1 124 ? -4.362 34.052 17.963 1.00 28.40 123 THR A N 1
ATOM 965 C CA . THR A 1 124 ? -5.008 33.852 16.644 1.00 28.12 123 THR A CA 1
ATOM 966 C C . THR A 1 124 ? -4.010 33.574 15.534 1.00 28.64 123 THR A C 1
ATOM 967 O O . THR A 1 124 ? -4.200 32.676 14.675 1.00 28.09 123 THR A O 1
ATOM 971 N N . ARG A 1 125 ? -2.947 34.375 15.518 1.00 28.80 124 ARG A N 1
ATOM 972 C CA A ARG A 1 125 ? -1.941 34.269 14.474 0.40 26.33 124 ARG A CA 1
ATOM 973 C CA B ARG A 1 125 ? -1.908 34.246 14.503 0.60 26.77 124 ARG A CA 1
ATOM 974 C C . ARG A 1 125 ? -1.232 32.911 14.517 1.00 22.88 124 ARG A C 1
ATOM 975 O O . ARG A 1 125 ? -0.824 32.411 13.472 1.00 28.03 124 ARG A O 1
ATOM 990 N N . THR A 1 126 ? -1.085 32.312 15.693 1.00 26.22 125 THR A N 1
ATOM 991 C CA . THR A 1 126 ? -0.523 30.956 15.761 1.00 26.19 125 THR A CA 1
ATOM 992 C C . THR A 1 126 ? -1.355 29.990 14.900 1.00 28.06 125 THR A C 1
ATOM 993 O O . THR A 1 126 ? -0.817 29.113 14.153 1.00 27.90 125 THR A O 1
ATOM 997 N N . VAL A 1 127 ? -2.667 30.140 14.987 1.00 27.71 126 VAL A N 1
ATOM 998 C CA . VAL A 1 127 ? -3.565 29.212 14.294 1.00 25.47 126 VAL A CA 1
ATOM 999 C C . VAL A 1 127 ? -3.557 29.569 12.811 1.00 25.62 126 VAL A C 1
ATOM 1000 O O . VAL A 1 127 ? -3.515 28.691 11.948 1.00 25.57 126 VAL A O 1
ATOM 1012 N N . ASP A 1 129 ? -1.184 31.061 11.116 1.00 27.30 128 ASP A N 1
ATOM 1013 C CA . ASP A 1 129 ? 0.088 30.676 10.489 1.00 27.00 128 ASP A CA 1
ATOM 1014 C C . ASP A 1 129 ? 0.128 29.164 10.211 1.00 26.83 128 ASP A C 1
ATOM 1015 O O . ASP A 1 129 ? 0.627 28.707 9.164 1.00 26.98 128 ASP A O 1
ATOM 1020 N N . PHE A 1 130 ? -0.386 28.384 11.147 1.00 26.88 129 PHE A N 1
ATOM 1021 C CA . PHE A 1 130 ? -0.377 26.921 11.000 1.00 27.66 129 PHE A CA 1
ATOM 1022 C C . PHE A 1 130 ? -1.300 26.460 9.842 1.00 26.11 129 PHE A C 1
ATOM 1023 O O . PHE A 1 130 ? -0.948 25.590 9.074 1.00 28.64 129 PHE A O 1
ATOM 1031 N N . VAL A 1 131 ? -2.474 27.064 9.717 1.00 25.65 130 VAL A N 1
ATOM 1032 C CA . VAL A 1 131 ? -3.383 26.723 8.613 1.00 26.86 130 VAL A CA 1
ATOM 1033 C C . VAL A 1 131 ? -2.714 27.119 7.299 1.00 30.81 130 VAL A C 1
ATOM 1034 O O . VAL A 1 131 ? -2.714 26.366 6.298 1.00 29.41 130 VAL A O 1
ATOM 1038 N N . GLU A 1 132 ? -2.091 28.291 7.290 1.00 30.90 131 GLU A N 1
ATOM 1039 C CA . GLU A 1 132 ? -1.448 28.737 6.070 1.00 31.51 131 GLU A CA 1
ATOM 1040 C C . GLU A 1 132 ? -0.322 27.790 5.658 1.00 31.21 131 GLU A C 1
ATOM 1041 O O . GLU A 1 132 ? -0.178 27.495 4.483 1.00 31.55 131 GLU A O 1
ATOM 1055 N N . SER A 1 134 ? 0.123 24.554 6.600 1.00 34.62 133 SER A N 1
ATOM 1056 C CA . SER A 1 134 ? -0.338 23.200 6.311 1.00 35.21 133 SER A CA 1
ATOM 1057 C C . SER A 1 134 ? -1.277 23.097 5.107 1.00 35.63 133 SER A C 1
ATOM 1058 O O . SER A 1 134 ? -1.295 22.064 4.453 1.00 35.81 133 SER A O 1
ATOM 1061 N N . GLU A 1 135 ? -2.028 24.138 4.779 1.00 32.86 134 GLU A N 1
ATOM 1062 C CA . GLU A 1 135 ? -3.023 24.053 3.711 1.00 32.81 134 GLU A CA 1
ATOM 1063 C C . GLU A 1 135 ? -2.926 25.092 2.615 1.00 36.89 134 GLU A C 1
ATOM 1064 O O . GLU A 1 135 ? -3.616 24.964 1.594 1.00 36.53 134 GLU A O 1
ATOM 1070 N N . GLY A 1 136 ? -2.091 26.113 2.798 1.00 36.21 135 GLY A N 1
ATOM 1071 C CA . GLY A 1 136 ? -2.156 27.309 1.948 1.00 35.98 135 GLY A CA 1
ATOM 1072 C C . GLY A 1 136 ? -1.214 27.322 0.768 1.00 37.21 135 GLY A C 1
ATOM 1073 O O . GLY A 1 136 ? -1.302 28.192 -0.096 1.00 37.93 135 GLY A O 1
ATOM 1074 N N . GLU A 1 137 ? -0.316 26.350 0.696 1.00 40.01 136 GLU A N 1
ATOM 1075 C CA . GLU A 1 137 ? 0.676 26.331 -0.375 1.00 42.20 136 GLU A CA 1
ATOM 1076 C C . GLU A 1 137 ? 0.040 26.453 -1.775 1.00 43.22 136 GLU A C 1
ATOM 1077 O O . GLU A 1 137 ? -0.914 25.735 -2.132 1.00 40.39 136 GLU A O 1
ATOM 1083 N N . GLY A 1 138 ? 0.531 27.414 -2.542 1.00 43.57 137 GLY A N 1
ATOM 1084 C CA . GLY A 1 138 ? 0.014 27.664 -3.887 1.00 43.88 137 GLY A CA 1
ATOM 1085 C C . GLY A 1 138 ? -1.297 28.432 -3.964 1.00 43.77 137 GLY A C 1
ATOM 1086 O O . GLY A 1 138 ? -1.701 28.772 -5.058 1.00 46.51 137 GLY A O 1
ATOM 1095 N N . ASP A 1 140 ? -3.882 31.569 -3.856 1.00 35.53 139 ASP A N 1
ATOM 1096 C CA . ASP A 1 140 ? -4.041 33.009 -3.811 1.00 36.93 139 ASP A CA 1
ATOM 1097 C C . ASP A 1 140 ? -4.523 33.442 -2.421 1.00 36.22 139 ASP A C 1
ATOM 1098 O O . ASP A 1 140 ? -5.183 32.698 -1.661 1.00 33.49 139 ASP A O 1
ATOM 1103 N N . GLU A 1 141 ? -4.218 34.688 -2.130 1.00 34.24 140 GLU A N 1
ATOM 1104 C CA . GLU A 1 141 ? -4.570 35.318 -0.877 1.00 33.25 140 GLU A CA 1
ATOM 1105 C C . GLU A 1 141 ? -6.028 35.204 -0.581 1.00 31.95 140 GLU A C 1
ATOM 1106 O O . GLU A 1 141 ? -6.432 34.878 0.531 1.00 32.15 140 GLU A O 1
ATOM 1112 N N . ASN A 1 142 ? -6.853 35.474 -1.569 1.00 32.42 141 ASN A N 1
ATOM 1113 C CA . ASN A 1 142 ? -8.277 35.465 -1.310 1.00 37.32 141 ASN A CA 1
ATOM 1114 C C . ASN A 1 142 ? -8.833 34.037 -1.086 1.00 35.96 141 ASN A C 1
ATOM 1115 O O . ASN A 1 142 ? -9.770 33.871 -0.332 1.00 35.17 141 ASN A O 1
ATOM 1120 N N . GLU A 1 143 ? -8.236 33.037 -1.729 1.00 34.19 142 GLU A N 1
ATOM 1121 C CA . GLU A 1 143 ? -8.546 31.634 -1.445 1.00 34.56 142 GLU A CA 1
ATOM 1122 C C . GLU A 1 143 ? -8.177 31.274 -0.023 1.00 30.76 142 GLU A C 1
ATOM 1123 O O . GLU A 1 143 ? -8.959 30.653 0.673 1.00 32.14 142 GLU A O 1
ATOM 1129 N N . LEU A 1 144 ? -6.961 31.635 0.392 1.00 29.00 143 LEU A N 1
ATOM 1130 C CA . LEU A 1 144 ? -6.527 31.383 1.748 1.00 28.50 143 LEU A CA 1
ATOM 1131 C C . LEU A 1 144 ? -7.501 31.985 2.770 1.00 29.77 143 LEU A C 1
ATOM 1132 O O . LEU A 1 144 ? -7.851 31.333 3.750 1.00 28.66 143 LEU A O 1
ATOM 1137 N N . VAL A 1 145 ? -7.978 33.203 2.531 1.00 30.70 144 VAL A N 1
ATOM 1138 C CA . VAL A 1 145 ? -8.801 33.865 3.523 1.00 32.95 144 VAL A CA 1
ATOM 1139 C C . VAL A 1 145 ? -10.168 33.177 3.622 1.00 35.12 144 VAL A C 1
ATOM 1140 O O . VAL A 1 145 ? -10.740 33.078 4.728 1.00 36.57 144 VAL A O 1
ATOM 1144 N N . ARG A 1 146 ? -10.659 32.674 2.491 1.00 37.02 145 ARG A N 1
ATOM 1145 C CA . ARG A 1 146 ? -11.830 31.783 2.468 1.00 39.79 145 ARG A CA 1
ATOM 1146 C C . ARG A 1 146 ? -11.592 30.466 3.223 1.00 39.77 145 ARG A C 1
ATOM 1147 O O . ARG A 1 146 ? -12.469 30.001 3.939 1.00 43.34 145 ARG A O 1
ATOM 1155 N N . VAL A 1 147 ? -10.409 29.869 3.114 1.00 36.91 146 VAL A N 1
ATOM 1156 C CA . VAL A 1 147 ? -10.104 28.750 3.995 1.00 32.90 146 VAL A CA 1
ATOM 1157 C C . VAL A 1 147 ? -10.193 29.159 5.484 1.00 31.67 146 VAL A C 1
ATOM 1158 O O . VAL A 1 147 ? -10.791 28.447 6.307 1.00 27.98 146 VAL A O 1
ATOM 1162 N N . PHE A 1 148 ? -9.629 30.320 5.819 1.00 29.45 147 PHE A N 1
ATOM 1163 C CA . PHE A 1 148 ? -9.588 30.817 7.205 1.00 29.42 147 PHE A CA 1
ATOM 1164 C C . PHE A 1 148 ? -10.986 30.971 7.755 1.00 30.78 147 PHE A C 1
ATOM 1165 O O . PHE A 1 148 ? -11.268 30.599 8.904 1.00 31.98 147 PHE A O 1
ATOM 1173 N N . GLU A 1 149 ? -11.864 31.537 6.933 1.00 30.35 148 GLU A N 1
ATOM 1174 C CA . GLU A 1 149 ? -13.222 31.849 7.391 1.00 33.52 148 GLU A CA 1
ATOM 1175 C C . GLU A 1 149 ? -14.016 30.611 7.854 1.00 34.27 148 GLU A C 1
ATOM 1176 O O . GLU A 1 149 ? -14.802 30.714 8.804 1.00 34.05 148 GLU A O 1
ATOM 1182 N N . HIS A 1 150 ? -13.767 29.461 7.240 1.00 32.36 149 HIS A N 1
ATOM 1183 C CA . HIS A 1 150 ? -14.519 28.220 7.551 1.00 34.33 149 HIS A CA 1
ATOM 1184 C C . HIS A 1 150 ? -13.676 27.142 8.183 1.00 33.19 149 HIS A C 1
ATOM 1185 O O . HIS A 1 150 ? -14.145 26.009 8.350 1.00 37.33 149 HIS A O 1
ATOM 1192 N N . HIS A 1 151 ? -12.420 27.437 8.508 1.00 30.04 150 HIS A N 1
ATOM 1193 C CA . HIS A 1 151 ? -11.569 26.424 9.088 1.00 28.28 150 HIS A CA 1
ATOM 1194 C C . HIS A 1 151 ? -11.945 26.135 10.540 1.00 27.70 150 HIS A C 1
ATOM 1195 O O . HIS A 1 151 ? -12.018 27.040 11.361 1.00 27.38 150 HIS A O 1
ATOM 1202 N N . PRO A 1 152 ? -12.156 24.850 10.875 1.00 31.13 151 PRO A N 1
ATOM 1203 C CA . PRO A 1 152 ? -12.597 24.551 12.234 1.00 28.38 151 PRO A CA 1
ATOM 1204 C C . PRO A 1 152 ? -11.633 24.996 13.322 1.00 28.33 151 PRO A C 1
ATOM 1205 O O . PRO A 1 152 ? -12.075 25.384 14.397 1.00 28.28 151 PRO A O 1
ATOM 1209 N N . LEU A 1 153 ? -10.330 24.924 13.083 1.00 28.24 152 LEU A N 1
ATOM 1210 C CA . LEU A 1 153 ? -9.372 25.405 14.088 1.00 28.63 152 LEU A CA 1
ATOM 1211 C C . LEU A 1 153 ? -9.547 26.900 14.373 1.00 26.10 152 LEU A C 1
ATOM 1212 O O . LEU A 1 153 ? -9.438 27.348 15.529 1.00 26.38 152 LEU A O 1
ATOM 1217 N N . LEU A 1 154 ? -9.822 27.657 13.337 1.00 24.22 153 LEU A N 1
ATOM 1218 C CA . LEU A 1 154 ? -9.992 29.132 13.489 1.00 27.02 153 LEU A CA 1
ATOM 1219 C C . LEU A 1 154 ? -11.378 29.470 14.017 1.00 26.49 153 LEU A C 1
ATOM 1220 O O . LEU A 1 154 ? -11.534 30.358 14.873 1.00 25.65 153 LEU A O 1
ATOM 1225 N N . LYS A 1 155 ? -12.403 28.751 13.563 1.00 28.17 154 LYS A N 1
ATOM 1226 C CA . LYS A 1 155 ? -13.744 28.954 14.178 1.00 28.28 154 LYS A CA 1
ATOM 1227 C C . LYS A 1 155 ? -13.717 28.604 15.668 1.00 27.15 154 LYS A C 1
ATOM 1228 O O . LYS A 1 155 ? -14.239 29.341 16.521 1.00 28.87 154 LYS A O 1
ATOM 1234 N N . ASP A 1 156 ? -13.076 27.497 16.003 1.00 27.38 155 ASP A N 1
ATOM 1235 C CA . ASP A 1 156 ? -13.020 27.092 17.395 1.00 28.41 155 ASP A CA 1
ATOM 1236 C C . ASP A 1 156 ? -12.188 28.047 18.244 1.00 28.10 155 ASP A C 1
ATOM 1237 O O . ASP A 1 156 ? -12.567 28.359 19.373 1.00 27.73 155 ASP A O 1
ATOM 1242 N N . ASP A 1 157 ? -11.045 28.503 17.707 1.00 26.64 156 ASP A N 1
ATOM 1243 C CA . ASP A 1 157 ? -10.208 29.418 18.469 1.00 26.35 156 ASP A CA 1
ATOM 1244 C C . ASP A 1 157 ? -10.944 30.717 18.798 1.00 26.51 156 ASP A C 1
ATOM 1245 O O . ASP A 1 157 ? -10.905 31.205 19.929 1.00 25.89 156 ASP A O 1
ATOM 1250 N N . LYS A 1 158 ? -11.645 31.231 17.809 1.00 28.68 157 LYS A N 1
ATOM 1251 C CA . LYS A 1 158 ? -12.392 32.431 17.974 1.00 32.08 157 LYS A CA 1
ATOM 1252 C C . LYS A 1 158 ? -13.417 32.284 19.093 1.00 29.89 157 LYS A C 1
ATOM 1253 O O . LYS A 1 158 ? -13.574 33.184 19.921 1.00 28.35 157 LYS A O 1
ATOM 1259 N N . LEU A 1 159 ? -14.125 31.168 19.115 1.00 30.01 158 LEU A N 1
ATOM 1260 C CA . LEU A 1 159 ? -15.156 30.972 20.145 1.00 28.50 158 LEU A CA 1
ATOM 1261 C C . LEU A 1 159 ? -14.562 30.605 21.498 1.00 27.73 158 LEU A C 1
ATOM 1262 O O . LEU A 1 159 ? -15.113 30.960 22.518 1.00 27.59 158 LEU A O 1
ATOM 1267 N N . PHE A 1 160 ? -13.408 29.936 21.521 1.00 24.55 159 PHE A N 1
ATOM 1268 C CA . PHE A 1 160 ? -12.705 29.720 22.776 1.00 25.30 159 PHE A CA 1
ATOM 1269 C C . PHE A 1 160 ? -12.295 31.056 23.397 1.00 29.33 159 PHE A C 1
ATOM 1270 O O . PHE A 1 160 ? -12.496 31.283 24.590 1.00 27.00 159 PHE A O 1
ATOM 1278 N N . GLN A 1 161 ? -11.700 31.946 22.602 1.00 27.80 160 GLN A N 1
ATOM 1279 C CA . GLN A 1 161 ? -11.277 33.230 23.165 1.00 27.61 160 GLN A CA 1
ATOM 1280 C C . GLN A 1 161 ? -12.474 34.050 23.655 1.00 25.06 160 GLN A C 1
ATOM 1281 O O . GLN A 1 161 ? -12.458 34.620 24.752 1.00 26.91 160 GLN A O 1
ATOM 1287 N N . ARG A 1 162 ? -13.518 34.094 22.852 1.00 26.75 161 ARG A N 1
ATOM 1288 C CA . ARG A 1 162 ? -14.701 34.816 23.229 1.00 28.56 161 ARG A CA 1
ATOM 1289 C C . ARG A 1 162 ? -15.392 34.210 24.472 1.00 27.66 161 ARG A C 1
ATOM 1290 O O . ARG A 1 162 ? -15.726 34.933 25.402 1.00 28.00 161 ARG A O 1
ATOM 1298 N N . ASP A 1 163 ? -15.583 32.892 24.511 1.00 30.77 162 ASP A N 1
ATOM 1299 C CA . ASP A 1 163 ? -16.180 32.255 25.697 1.00 26.41 162 ASP A CA 1
ATOM 1300 C C . ASP A 1 163 ? -15.409 32.592 26.951 1.00 28.26 162 ASP A C 1
ATOM 1301 O O . ASP A 1 163 ? -15.998 32.887 27.997 1.00 27.35 162 ASP A O 1
ATOM 1306 N N . THR A 1 164 ? -14.078 32.568 26.870 1.00 28.42 163 THR A N 1
ATOM 1307 C CA . THR A 1 164 ? -13.255 32.854 28.029 1.00 27.45 163 THR A CA 1
ATOM 1308 C C . THR A 1 164 ? -13.423 34.302 28.504 1.00 29.54 163 THR A C 1
ATOM 1309 O O . THR A 1 164 ? -13.721 34.547 29.693 1.00 27.07 163 THR A O 1
ATOM 1313 N N . VAL A 1 165 ? -13.287 35.256 27.579 1.00 27.42 164 VAL A N 1
ATOM 1314 C CA A VAL A 1 165 ? -13.407 36.679 27.895 0.50 28.00 164 VAL A CA 1
ATOM 1315 C CA B VAL A 1 165 ? -13.377 36.661 27.950 0.50 27.26 164 VAL A CA 1
ATOM 1316 C C . VAL A 1 165 ? -14.781 36.995 28.459 1.00 28.51 164 VAL A C 1
ATOM 1317 O O . VAL A 1 165 ? -14.928 37.717 29.455 1.00 28.06 164 VAL A O 1
ATOM 1332 N N . ALA A 1 167 ? -17.031 34.879 29.869 1.00 26.63 166 ALA A N 1
ATOM 1333 C CA . ALA A 1 167 ? -17.216 34.249 31.181 1.00 25.39 166 ALA A CA 1
ATOM 1334 C C . ALA A 1 167 ? -16.621 35.144 32.291 1.00 27.76 166 ALA A C 1
ATOM 1335 O O . ALA A 1 167 ? -17.239 35.350 33.343 1.00 27.50 166 ALA A O 1
ATOM 1337 N N . LEU A 1 168 ? -15.439 35.701 32.016 1.00 27.44 167 LEU A N 1
ATOM 1338 C CA . LEU A 1 168 ? -14.778 36.628 32.921 1.00 25.21 167 LEU A CA 1
ATOM 1339 C C . LEU A 1 168 ? -15.553 37.925 33.037 1.00 26.20 167 LEU A C 1
ATOM 1340 O O . LEU A 1 168 ? -15.700 38.487 34.121 1.00 26.42 167 LEU A O 1
ATOM 1345 N N . TYR A 1 169 ? -16.084 38.399 31.919 1.00 26.42 168 TYR A N 1
ATOM 1346 C CA . TYR A 1 169 ? -16.795 39.674 31.888 1.00 26.21 168 TYR A CA 1
ATOM 1347 C C . TYR A 1 169 ? -18.037 39.654 32.761 1.00 28.05 168 TYR A C 1
ATOM 1348 O O . TYR A 1 169 ? -18.339 40.621 33.474 1.00 26.91 168 TYR A O 1
ATOM 1357 N N . TYR A 1 170 ? -18.775 38.545 32.700 1.00 28.19 169 TYR A N 1
ATOM 1358 C CA . TYR A 1 170 ? -20.024 38.430 33.475 1.00 28.59 169 TYR A CA 1
ATOM 1359 C C . TYR A 1 170 ? -19.805 37.996 34.911 1.00 28.04 169 TYR A C 1
ATOM 1360 O O . TYR A 1 170 ? -20.639 38.270 35.775 1.00 26.61 169 TYR A O 1
ATOM 1369 N N . TYR A 1 171 ? -18.711 37.301 35.170 1.00 27.78 170 TYR A N 1
ATOM 1370 C CA . TYR A 1 171 ? -18.518 36.696 36.492 1.00 31.82 170 TYR A CA 1
ATOM 1371 C C . TYR A 1 171 ? -18.535 37.761 37.589 1.00 31.61 170 TYR A C 1
ATOM 1372 O O . TYR A 1 171 ? -17.959 38.837 37.429 1.00 31.59 170 TYR A O 1
ATOM 1381 N N . ARG A 1 172 ? -19.234 37.454 38.677 1.00 31.03 171 ARG A N 1
ATOM 1382 C CA . ARG A 1 172 ? -19.292 38.287 39.883 1.00 31.15 171 ARG A CA 1
ATOM 1383 C C . ARG A 1 172 ? -19.610 37.351 41.031 1.00 33.37 171 ARG A C 1
ATOM 1384 O O . ARG A 1 172 ? -20.097 36.230 40.834 1.00 33.00 171 ARG A O 1
ATOM 1392 N N . THR A 1 173 ? -19.389 37.849 42.243 1.00 34.87 172 THR A N 1
ATOM 1393 C CA . THR A 1 173 ? -19.851 37.173 43.448 1.00 35.31 172 THR A CA 1
ATOM 1394 C C . THR A 1 173 ? -20.612 38.198 44.265 1.00 36.27 172 THR A C 1
ATOM 1395 O O . THR A 1 173 ? -20.281 39.377 44.213 1.00 35.49 172 THR A O 1
ATOM 1399 N N . PRO A 1 174 ? -21.690 37.783 44.958 1.00 35.67 173 PRO A N 1
ATOM 1400 C CA . PRO A 1 174 ? -22.309 36.468 44.951 1.00 35.91 173 PRO A CA 1
ATOM 1401 C C . PRO A 1 174 ? -23.162 36.222 43.702 1.00 35.47 173 PRO A C 1
ATOM 1402 O O . PRO A 1 174 ? -23.210 37.053 42.776 1.00 32.42 173 PRO A O 1
ATOM 1406 N N . LYS A 1 1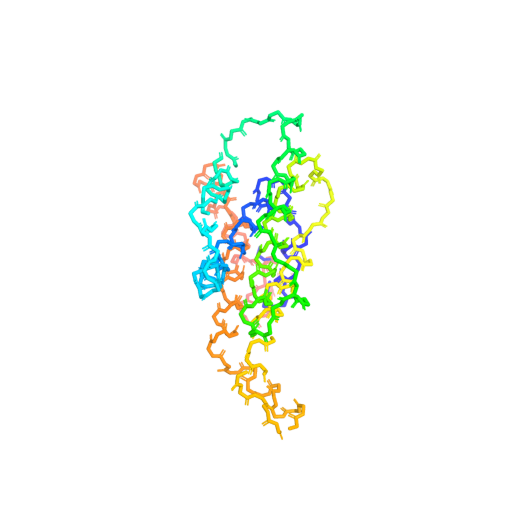75 ? -23.841 35.080 43.695 1.00 34.79 174 LYS A N 1
ATOM 1407 C CA . LYS A 1 175 ? -24.687 34.684 42.575 1.00 33.18 174 LYS A CA 1
ATOM 1408 C C . LYS A 1 175 ? -25.638 35.779 42.120 1.00 31.67 174 LYS A C 1
ATOM 1409 O O . LYS A 1 175 ? -25.893 35.949 40.924 1.00 27.16 174 LYS A O 1
ATOM 1415 N N . GLU A 1 176 ? -26.193 36.504 43.072 1.00 31.15 175 GLU A N 1
ATOM 1416 C CA . GLU A 1 176 ? -27.123 37.572 42.753 1.00 32.94 175 GLU A CA 1
ATOM 1417 C C . GLU A 1 176 ? -26.495 38.621 41.826 1.00 30.64 175 GLU A C 1
ATOM 1418 O O . GLU A 1 176 ? -27.135 39.116 40.913 1.00 31.59 175 GLU A O 1
ATOM 1424 N N . ALA A 1 177 ? -25.251 38.975 42.108 1.00 32.31 176 ALA A N 1
ATOM 1425 C CA . ALA A 1 177 ? -24.535 40.002 41.351 1.00 31.10 176 ALA A CA 1
ATOM 1426 C C . ALA A 1 177 ? -24.231 39.474 39.944 1.00 30.66 176 ALA A C 1
ATOM 1427 O O . ALA A 1 177 ? -24.299 40.217 38.969 1.00 29.77 176 ALA A O 1
ATOM 1429 N N . PHE A 1 178 ? -23.907 38.185 39.839 1.00 30.51 177 PHE A N 1
ATOM 1430 C CA . PHE A 1 178 ? -23.758 37.541 38.530 1.00 29.16 177 PHE A CA 1
ATOM 1431 C C . PHE A 1 178 ? -25.058 37.599 37.748 1.00 30.12 177 PHE A C 1
ATOM 1432 O O . PHE A 1 178 ? -25.064 37.951 36.563 1.00 31.61 177 PHE A O 1
ATOM 1440 N N . LEU A 1 179 ? -26.186 37.310 38.399 1.00 29.62 178 LEU A N 1
ATOM 1441 C CA . LEU A 1 179 ? -27.431 37.284 37.660 1.00 28.04 178 LEU A CA 1
ATOM 1442 C C . LEU A 1 179 ? -27.786 38.722 37.220 1.00 30.35 178 LEU A C 1
ATOM 1443 O O . LEU A 1 179 ? -28.278 38.921 36.139 1.00 30.04 178 LEU A O 1
ATOM 1448 N N . ALA A 1 180 ? -27.492 39.723 38.053 1.00 31.75 179 ALA A N 1
ATOM 1449 C CA . ALA A 1 180 ? -27.746 41.118 37.683 1.00 30.63 179 ALA A CA 1
ATOM 1450 C C . ALA A 1 180 ? -26.974 41.489 36.413 1.00 28.70 179 ALA A C 1
ATOM 1451 O O . ALA A 1 180 ? -27.538 42.133 35.536 1.00 29.24 179 ALA A O 1
ATOM 1453 N N . GLU A 1 181 ? -25.723 41.031 36.272 1.00 30.81 180 GLU A N 1
ATOM 1454 C CA . GLU A 1 181 ? -24.953 41.327 35.057 1.00 30.29 180 GLU A CA 1
ATOM 1455 C C . GLU A 1 181 ? -25.506 40.607 33.848 1.00 30.48 180 GLU A C 1
ATOM 1456 O O . GLU A 1 181 ? -25.610 41.203 32.766 1.00 27.86 180 GLU A O 1
ATOM 1462 N N . LEU A 1 182 ? -25.854 39.326 34.007 1.00 28.92 181 LEU A N 1
ATOM 1463 C CA . LEU A 1 182 ? -26.432 38.578 32.871 1.00 29.97 181 LEU A CA 1
ATOM 1464 C C . LEU A 1 182 ? -27.707 39.237 32.431 1.00 27.23 181 LEU A C 1
ATOM 1465 O O . LEU A 1 182 ? -27.984 39.369 31.241 1.00 25.74 181 LEU A O 1
ATOM 1470 N N . ARG A 1 183 ? -28.508 39.663 33.398 1.00 27.34 182 ARG A N 1
ATOM 1471 C CA . ARG A 1 183 ? -29.790 40.302 33.057 1.00 27.75 182 ARG A CA 1
ATOM 1472 C C . ARG A 1 183 ? -29.559 41.603 32.291 1.00 2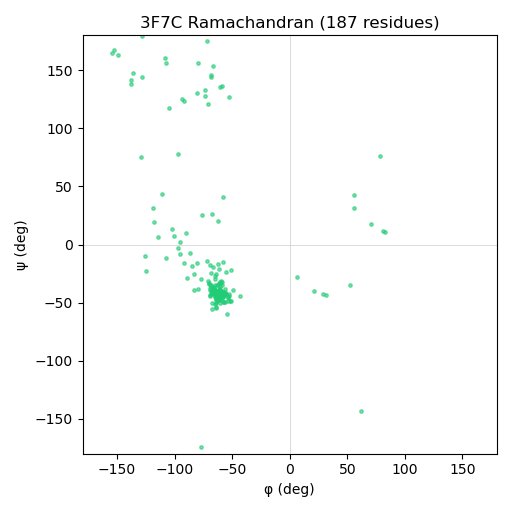8.19 182 ARG A C 1
ATOM 1473 O O . ARG A 1 183 ? -30.240 41.880 31.298 1.00 26.21 182 ARG A O 1
ATOM 1481 N N . ALA A 1 184 ? -28.646 42.430 32.814 1.00 30.41 183 ALA A N 1
ATOM 1482 C CA . ALA A 1 184 ? -28.319 43.727 32.182 1.00 29.27 183 ALA A CA 1
ATOM 1483 C C . ALA A 1 184 ? -27.891 43.510 30.737 1.00 26.44 183 ALA A C 1
ATOM 1484 O O . ALA A 1 184 ? -28.292 44.239 29.855 1.00 26.20 183 ALA A O 1
ATOM 1486 N N . GLY A 1 185 ? -27.087 42.492 30.509 1.00 27.42 184 GLY A N 1
ATOM 1487 C CA . GLY A 1 185 ? -26.627 42.181 29.167 1.00 28.71 184 GLY A CA 1
ATOM 1488 C C . GLY A 1 185 ? -27.771 41.827 28.241 1.00 28.78 184 GLY A C 1
ATOM 1489 O O . GLY A 1 185 ? -27.816 42.302 27.084 1.00 27.92 184 GLY A O 1
ATOM 1490 N N . ALA A 1 186 ? -28.698 40.993 28.722 1.00 25.34 185 ALA A N 1
ATOM 1491 C CA . ALA A 1 186 ? -29.864 40.641 27.898 1.00 25.86 185 ALA A CA 1
ATOM 1492 C C . ALA A 1 186 ? -30.728 41.871 27.639 1.00 25.87 185 ALA A C 1
ATOM 1493 O O . ALA A 1 186 ? -31.327 41.976 26.561 1.00 27.20 185 ALA A O 1
ATOM 1495 N N . ALA A 1 187 ? -30.880 42.738 28.656 1.00 26.42 186 ALA A N 1
ATOM 1496 C CA . ALA A 1 187 ? -31.739 43.961 28.536 1.00 26.09 186 ALA A CA 1
ATOM 1497 C C . ALA A 1 187 ? -31.158 44.885 27.453 1.00 26.53 186 ALA A C 1
ATOM 1498 O O . ALA A 1 187 ? -31.899 45.527 26.725 1.00 26.80 186 ALA A O 1
ATOM 1500 N N . ASN A 1 188 ? -29.835 44.920 27.331 1.00 28.02 187 ASN A N 1
ATOM 1501 C CA . ASN A 1 188 ? -29.218 45.582 26.187 1.00 31.23 187 ASN A CA 1
ATOM 1502 C C . ASN A 1 188 ? -29.681 47.047 26.052 1.00 32.64 187 ASN A C 1
ATOM 1503 O O . ASN A 1 188 ? -30.085 47.499 24.969 1.00 30.34 187 ASN A O 1
ATOM 1508 N N . ASP A 1 189 ? -29.738 47.716 27.197 1.00 34.23 188 ASP A N 1
ATOM 1509 C CA . ASP A 1 189 ? -30.150 49.121 27.273 1.00 36.81 188 ASP A CA 1
ATOM 1510 C C . ASP A 1 189 ? -31.504 49.345 26.670 1.00 37.29 188 ASP A C 1
ATOM 1511 O O . ASP A 1 189 ? -31.749 50.407 26.107 1.00 35.79 188 ASP A O 1
ATOM 1516 N N . GLY A 1 190 ? -32.391 48.347 26.742 1.00 35.28 189 GLY A N 1
ATOM 1517 C CA . GLY A 1 190 ? -33.730 48.489 26.219 1.00 30.98 189 GLY A CA 1
ATOM 1518 C C . GLY A 1 190 ? -33.873 48.286 24.706 1.00 30.06 189 GLY A C 1
ATOM 1519 O O . GLY A 1 190 ? -34.938 48.566 24.146 1.00 31.09 189 GLY A O 1
ATOM 1520 N N . VAL A 1 191 ? -32.829 47.777 24.056 1.00 28.33 190 VAL A N 1
ATOM 1521 C CA . VAL A 1 191 ? -32.838 47.547 22.620 1.00 28.43 190 VAL A CA 1
ATOM 1522 C C . VAL A 1 191 ? -32.986 46.004 22.391 1.00 27.75 190 VAL A C 1
ATOM 1523 O O . VAL A 1 191 ? -32.128 45.211 22.814 1.00 29.08 190 VAL A O 1
ATOM 1527 N N . SER A 1 192 ? -34.081 45.612 21.762 1.00 29.21 191 SER A N 1
ATOM 1528 C CA . SER A 1 192 ? -34.431 44.195 21.580 1.00 29.36 191 SER A CA 1
ATOM 1529 C C . SER A 1 192 ? -33.525 43.521 20.555 1.00 30.00 191 SER A C 1
ATOM 1530 O O . SER A 1 192 ? -32.741 44.182 19.884 1.00 31.04 191 SER A O 1
ATOM 1533 N N . ASN A 1 193 ? -33.705 42.206 20.411 1.00 28.60 192 ASN A N 1
ATOM 1534 C CA . ASN A 1 193 ? -33.098 41.425 19.352 1.00 25.67 192 ASN A CA 1
ATOM 1535 C C . ASN A 1 193 ? -33.425 41.860 17.946 1.00 28.20 192 ASN A C 1
ATOM 1536 O O . ASN A 1 193 ? -32.773 41.411 17.034 1.00 29.60 192 ASN A O 1
ATOM 1541 N N . LEU A 1 194 ? -34.445 42.691 17.748 1.00 31.03 193 LEU A N 1
ATOM 1542 C CA . LEU A 1 194 ? -34.759 43.195 16.422 1.00 30.11 193 LEU A CA 1
ATOM 1543 C C . LEU A 1 194 ? -34.242 44.622 16.211 1.00 33.79 193 LEU A C 1
ATOM 1544 O O . LEU A 1 194 ? -34.562 45.229 15.219 1.00 32.86 193 LEU A O 1
ATOM 1549 N N . GLY A 1 195 ? -33.473 45.153 17.152 1.00 33.41 194 GLY A N 1
ATOM 1550 C CA . GLY A 1 195 ? -32.820 46.452 16.986 1.00 34.28 194 GLY A CA 1
ATOM 1551 C C . GLY A 1 195 ? -33.742 47.604 17.318 1.00 37.96 194 GLY A C 1
ATOM 1552 O O . GLY A 1 195 ? -33.404 48.735 17.052 1.00 40.66 194 GLY A O 1
ATOM 1553 N N . ILE A 1 196 ? -34.898 47.325 17.912 1.00 35.78 195 ILE A N 1
ATOM 1554 C CA . ILE A 1 196 ? -35.828 48.380 18.266 1.00 37.68 195 ILE A CA 1
ATOM 1555 C C . ILE A 1 196 ? -35.894 48.618 19.805 1.00 40.81 195 ILE A C 1
ATOM 1556 O O . ILE A 1 196 ? -35.421 47.798 20.599 1.00 37.73 195 ILE A O 1
ATOM 1561 N N . SER A 1 197 ? -36.393 49.788 20.201 1.00 41.28 196 SER A N 1
ATOM 1562 C CA . SER A 1 197 ? -36.524 50.169 21.605 1.00 44.09 196 SER A CA 1
ATOM 1563 C C . SER A 1 197 ? -37.714 51.071 21.761 1.00 47.03 196 SER A C 1
ATOM 1564 O O . SER A 1 197 ? -38.221 51.577 20.778 1.00 47.14 196 SER A O 1
ATOM 1567 N N . LEU A 1 198 ? -38.204 51.244 22.979 1.00 53.20 197 LEU A N 1
ATOM 1568 C CA . LEU A 1 198 ? -39.272 52.225 23.217 1.00 58.60 197 LEU A CA 1
ATOM 1569 C C . LEU A 1 198 ? -38.544 53.483 23.707 1.00 63.59 197 LEU A C 1
ATOM 1570 O O . LEU A 1 198 ? -38.481 53.744 24.899 1.00 66.50 197 LEU A O 1
ATOM 1575 N N . GLU A 1 199 ? -37.948 54.222 22.764 1.00 67.44 198 GLU A N 1
ATOM 1576 C CA . GLU A 1 199 ? -37.045 55.340 23.074 1.00 69.07 198 GLU A CA 1
ATOM 1577 C C . GLU A 1 199 ? -37.838 56.590 23.436 1.00 70.18 198 GLU A C 1
ATOM 1578 O O . GLU A 1 199 ? -38.676 56.560 24.340 1.00 71.85 198 GLU A O 1
#

Solvent-accessible surface area: 12407 Å² total

Organism: Marinobacter nauticus (strain ATCC 700491 / DSM 11845 / VT8) (NCBI:txid351348)

Radius of gyration: 19.42 Å; Cα contacts (8 Å, |Δi|>4): 165; chains: 1; bounding box: 57×40×51 Å

B-factor: mean 35.33, std 9.84, range [20.62, 75.91]

Sequence (192 aa):
GNANQFLKAVSQLQGWRECCAFLLALAERSFPNYALFADAVGLKTGGKRQLLDLAWDLQKDVADAAIPQLLSKLETLCPNVDEYDAYGVYPAFDFCQLLEQALLNRLNPNKHRATEASQLATRRTVDFVESEGEGDENELVRVFEHHPLLKDDKLFQRDTVVALYYYRTPKEAFLAELRAGAANDGVSNLGISLE

Foldseek 3Di:
DDPPCLLVLLQPDADLLVLQLLLLLLVVLLVLLVVVCVVVVNPCSVVCVLSVVLVVSPDDDDLVCLVVSLVVLVVSQDDPVVDDDPSSVSSNLSSVSVSVSSVCVNVRVDRDRNVNLVSSLCVLCVCVVPVPDDPVVSVVCLVPPPSNVVSVVSSSVSSV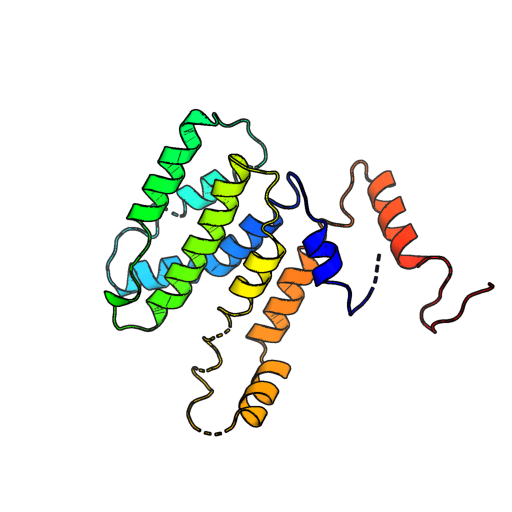SSLDDPDPVSSVVSVVVVCCVVQQHPVRDHPD

CATH classification: 1.20.1590.10